Protein AF-B9ET75-F1 (afdb_monomer_lite)

Radius of gyration: 21.77 Å; chains: 1; bounding box: 50×39×90 Å

Sequence (202 aa):
MEQGQESNKDRLCIDILDREMIRKPMAVEDSVTSPLLADDLHMKLLYLENRVAFARLFFPAEAKVAMQIAQADTTPEFGIVPAASTSGKLKEVDLNETPVTQNKRLRSRVDALMKTVELGRRYFPNCSQVLDKFLEDDLPDSPDALDLQNGTSDEQNVKRMRFCELKEDVRKAFSKDRADNSMFSILSSSSSSSPPPKVAKK

Foldseek 3Di:
DPPDDCDPVNVVVLVVLLVVCVVCPPPPPVPDPPPVQVPDLVSLLVLLLVLLVVCCVQPVPLSVSLLVSLVLVVDPDPDDDDDDDDDDDDDPPPPPQDPVNVVVSSVSNSSSSVSSLSSCCVQQVLLSVLSSCCSVPPDPPDPCSQPLPDDDPVSNVVSVVVVVVSSVSNVVSRVVSVVVVVVVVVVVVPPDDDDDDDDDDD

Secondary structure (DSSP, 8-state):
-------HHHHHHHHHHHHHHHHSPPP----SS-GGGSS-HHHHHHHHHHHHHHHHHH-HHHHHHHHHHTT-TTS--S----S-----------TT--HHHHHHHHHHHHHHHHHHHHHHHHH-HHHHHHHHHHHHHS--SSGGGG-TTSS-HHHHHHHHHHHHHHHHHHHHHHHHHHHHHHHHHHHHTS----PPP-----

Organism: Oryza sativa subsp. japonica (NCBI:txid39947)

InterPro domains:
  IPR021094 NPR1/NIM1-like, C-terminal [PF12313] (1-193)
  IPR044292 Regulatory protein NPR [PTHR46475] (1-195)

pLDDT: mean 71.01, std 18.76, range [31.02, 93.81]

Structure (mmCIF, N/CA/C/O backbone):
data_AF-B9ET75-F1
#
_entry.id   AF-B9ET75-F1
#
loop_
_atom_site.group_PDB
_atom_site.id
_atom_site.type_symbol
_atom_site.label_atom_id
_atom_site.label_alt_id
_atom_site.label_comp_id
_atom_site.label_asym_id
_atom_site.label_entity_id
_atom_site.label_seq_id
_atom_site.pdbx_PDB_ins_code
_atom_site.Cartn_x
_atom_site.Cartn_y
_atom_site.Cartn_z
_atom_site.occupancy
_atom_site.B_iso_or_equiv
_atom_site.auth_seq_id
_atom_site.auth_comp_id
_atom_site.auth_asym_id
_atom_site.auth_atom_id
_atom_site.pdbx_PDB_model_num
ATOM 1 N N . MET A 1 1 ? -8.470 -23.810 10.583 1.00 33.66 1 MET A N 1
ATOM 2 C CA . MET A 1 1 ? -8.347 -22.738 9.577 1.00 33.66 1 MET A CA 1
ATOM 3 C C . MET A 1 1 ? -7.894 -23.408 8.298 1.00 33.66 1 MET A C 1
ATOM 5 O O . MET A 1 1 ? -6.805 -23.965 8.286 1.00 33.66 1 MET A O 1
ATOM 9 N N . GLU A 1 2 ? -8.766 -23.488 7.297 1.00 40.84 2 GLU A N 1
ATOM 10 C CA . GLU A 1 2 ? -8.423 -24.074 5.999 1.00 40.84 2 GLU A CA 1
ATOM 11 C C . GLU A 1 2 ? -7.479 -23.110 5.280 1.00 40.84 2 GLU A C 1
ATOM 13 O O . GLU A 1 2 ? -7.843 -21.978 4.962 1.00 40.84 2 GLU A O 1
ATOM 18 N N . GLN A 1 3 ? -6.228 -23.527 5.106 1.00 45.34 3 GLN A N 1
ATOM 19 C CA . GLN A 1 3 ? -5.233 -22.778 4.357 1.00 45.34 3 GLN A CA 1
ATOM 20 C C . GLN A 1 3 ? -5.594 -22.942 2.877 1.00 45.34 3 GLN A C 1
ATOM 22 O O . GLN A 1 3 ? -5.256 -23.946 2.256 1.00 45.34 3 GLN A O 1
ATOM 27 N N . GLY A 1 4 ? -6.386 -21.999 2.358 1.00 50.59 4 GLY A N 1
ATOM 28 C CA . GLY A 1 4 ? -6.852 -22.001 0.975 1.00 50.59 4 GLY A CA 1
ATOM 29 C C . GLY A 1 4 ? -5.669 -22.117 0.019 1.00 50.59 4 GLY A C 1
ATOM 30 O O . GLY A 1 4 ? -4.800 -21.247 -0.017 1.00 50.59 4 GLY A O 1
ATOM 31 N N . GLN A 1 5 ? -5.620 -23.229 -0.705 1.00 54.28 5 GLN A N 1
ATOM 32 C CA . GLN A 1 5 ? -4.626 -23.500 -1.730 1.00 54.28 5 GLN A CA 1
ATOM 33 C C . GLN A 1 5 ? -4.741 -22.415 -2.808 1.00 54.28 5 GLN A C 1
ATOM 35 O O . GLN A 1 5 ? -5.806 -22.276 -3.406 1.00 54.28 5 GLN A O 1
ATOM 40 N N . GLU A 1 6 ? -3.674 -21.639 -3.038 1.00 57.69 6 GLU A N 1
ATOM 41 C CA . GLU A 1 6 ? -3.627 -20.668 -4.139 1.00 57.69 6 GLU A CA 1
ATOM 42 C C . GLU A 1 6 ? -3.990 -21.385 -5.438 1.00 57.69 6 GLU A C 1
ATOM 44 O O . GLU A 1 6 ? -3.295 -22.307 -5.882 1.00 57.69 6 GLU A O 1
ATOM 49 N N . SER A 1 7 ? -5.115 -20.996 -6.029 1.00 66.81 7 SER A N 1
ATOM 50 C CA . SER A 1 7 ? -5.582 -21.598 -7.264 1.00 66.81 7 SER A CA 1
ATOM 51 C C . SER A 1 7 ? -4.617 -21.226 -8.386 1.00 66.81 7 SER A C 1
ATOM 53 O O . SER A 1 7 ? -4.048 -20.134 -8.403 1.00 66.81 7 SER A O 1
ATOM 55 N N . ASN A 1 8 ? -4.462 -22.092 -9.392 1.00 75.75 8 ASN A N 1
ATOM 56 C CA . ASN A 1 8 ? -3.713 -21.758 -10.611 1.00 75.75 8 ASN A CA 1
ATOM 57 C C . ASN A 1 8 ? -4.208 -20.435 -11.245 1.00 75.75 8 ASN A C 1
ATOM 59 O O . ASN A 1 8 ? -3.427 -19.698 -11.841 1.00 75.75 8 ASN A O 1
ATOM 63 N N . LYS A 1 9 ? -5.490 -20.103 -11.031 1.00 80.94 9 LYS A N 1
ATOM 64 C CA . LYS A 1 9 ? -6.110 -18.838 -11.441 1.00 80.94 9 LYS A CA 1
ATOM 65 C C . LYS A 1 9 ? -5.558 -17.624 -10.689 1.00 80.94 9 LYS A C 1
ATOM 67 O O . LYS A 1 9 ? -5.338 -16.598 -11.318 1.00 80.94 9 LYS A O 1
ATOM 72 N N . ASP A 1 10 ? -5.303 -17.742 -9.388 1.00 81.19 10 ASP A N 1
ATOM 73 C CA . ASP A 1 10 ? -4.823 -16.627 -8.561 1.00 81.19 10 ASP A CA 1
ATOM 74 C C . ASP A 1 10 ? -3.401 -16.236 -8.972 1.00 81.19 10 ASP A C 1
ATOM 76 O O . ASP A 1 10 ? -3.106 -15.058 -9.162 1.00 81.19 10 ASP A O 1
ATOM 80 N N . ARG A 1 11 ? -2.552 -17.240 -9.229 1.00 83.50 11 ARG A N 1
ATOM 81 C CA . ARG A 1 11 ? -1.195 -17.036 -9.759 1.00 83.50 11 ARG A CA 1
ATOM 82 C C . ARG A 1 11 ? -1.206 -16.353 -11.121 1.00 83.50 11 ARG A C 1
ATOM 84 O O . ARG A 1 11 ? -0.466 -15.400 -11.329 1.00 83.50 11 ARG A O 1
ATOM 91 N N . LEU A 1 12 ? -2.094 -16.784 -12.018 1.00 86.06 12 LEU A N 1
ATOM 92 C CA . LEU A 1 12 ? -2.245 -16.146 -13.323 1.00 86.06 12 LEU A CA 1
ATOM 93 C C . LEU A 1 12 ? -2.691 -14.679 -13.195 1.00 86.06 12 LEU A C 1
ATOM 95 O O . LEU A 1 12 ? -2.183 -13.825 -13.916 1.00 86.06 12 LEU A O 1
ATOM 99 N N . CYS A 1 13 ? -3.612 -14.370 -12.278 1.00 84.69 13 CYS A N 1
ATOM 100 C CA . CYS A 1 13 ? -4.038 -12.993 -12.016 1.00 84.69 13 CYS A CA 1
ATOM 101 C C . CYS A 1 13 ? -2.880 -12.124 -11.506 1.00 84.69 13 CYS A C 1
ATOM 103 O O . CYS A 1 13 ? -2.681 -11.024 -12.015 1.00 84.69 13 CYS A O 1
ATOM 105 N N . ILE A 1 14 ? -2.097 -12.627 -10.549 1.00 85.81 14 ILE A N 1
ATOM 106 C CA . ILE A 1 14 ? -0.894 -11.963 -10.023 1.00 85.81 14 ILE A CA 1
ATOM 107 C C . ILE A 1 14 ? 0.100 -11.670 -11.157 1.00 85.81 14 ILE A C 1
ATOM 109 O O . ILE A 1 14 ? 0.529 -10.527 -11.307 1.00 85.81 14 ILE A O 1
ATOM 113 N N . ASP A 1 15 ? 0.390 -12.657 -12.010 1.00 86.19 15 ASP A N 1
ATOM 114 C CA . ASP A 1 15 ? 1.310 -12.505 -13.147 1.00 86.19 15 ASP A CA 1
ATOM 115 C C . ASP A 1 15 ? 0.824 -11.458 -14.164 1.00 86.19 15 ASP A C 1
ATOM 117 O O . ASP A 1 15 ? 1.623 -10.721 -14.751 1.00 86.19 15 ASP A O 1
ATOM 121 N N . ILE A 1 16 ? -0.490 -11.381 -14.399 1.00 86.94 16 ILE A N 1
ATOM 122 C CA . ILE A 1 16 ? -1.087 -10.367 -15.277 1.00 86.94 16 ILE A CA 1
ATOM 123 C C . ILE A 1 16 ? -0.916 -8.974 -14.667 1.00 86.94 16 ILE A C 1
ATOM 125 O O . ILE A 1 16 ? -0.476 -8.062 -15.369 1.00 86.94 16 ILE A O 1
ATOM 129 N N . LEU A 1 17 ? -1.224 -8.807 -13.376 1.00 86.38 17 LEU A N 1
ATOM 130 C CA . LEU A 1 17 ? -1.088 -7.522 -12.685 1.00 86.38 17 LEU A CA 1
ATOM 131 C C . LEU A 1 17 ? 0.371 -7.042 -12.667 1.00 86.38 17 LEU A C 1
ATOM 133 O O . LEU A 1 17 ? 0.615 -5.859 -12.911 1.00 86.38 17 LEU A O 1
ATOM 137 N N . ASP A 1 18 ? 1.330 -7.948 -12.456 1.00 86.38 18 ASP A N 1
ATOM 138 C CA . ASP A 1 18 ? 2.765 -7.639 -12.509 1.00 86.38 18 ASP A CA 1
ATOM 139 C C . ASP A 1 18 ? 3.198 -7.192 -13.915 1.00 86.38 18 ASP A C 1
ATOM 141 O O . ASP A 1 18 ? 3.859 -6.167 -14.100 1.00 86.38 18 ASP A O 1
ATOM 145 N N . ARG A 1 19 ? 2.749 -7.906 -14.954 1.00 86.19 19 ARG A N 1
ATOM 146 C CA . ARG A 1 19 ? 3.034 -7.530 -16.348 1.00 86.19 19 ARG A CA 1
ATOM 147 C C . ARG A 1 19 ? 2.447 -6.176 -16.728 1.00 86.19 19 ARG A C 1
ATOM 149 O O . ARG A 1 19 ? 3.082 -5.446 -17.489 1.00 86.19 19 ARG A O 1
ATOM 156 N N . GLU A 1 20 ? 1.259 -5.831 -16.236 1.00 83.88 20 GLU A N 1
ATOM 157 C CA . GLU A 1 20 ? 0.664 -4.512 -16.482 1.00 83.88 20 GLU A CA 1
ATOM 158 C C . GLU A 1 20 ? 1.459 -3.384 -15.814 1.00 83.88 20 GLU A C 1
ATOM 160 O O . GLU A 1 20 ? 1.569 -2.300 -16.398 1.00 83.88 20 GLU A O 1
ATOM 165 N N . MET A 1 21 ? 2.063 -3.630 -14.645 1.00 79.00 21 MET A N 1
ATOM 166 C CA . MET A 1 21 ? 2.987 -2.667 -14.037 1.00 79.00 21 MET A CA 1
ATOM 167 C C . MET A 1 21 ? 4.207 -2.425 -14.918 1.00 79.00 21 MET A C 1
ATOM 169 O O . MET A 1 21 ? 4.546 -1.278 -15.188 1.00 79.00 21 MET A O 1
ATOM 173 N N . ILE A 1 22 ? 4.835 -3.499 -15.403 1.00 80.38 22 ILE A N 1
ATOM 174 C CA . ILE A 1 22 ? 6.042 -3.402 -16.233 1.00 80.38 22 ILE A CA 1
ATOM 175 C C . ILE A 1 22 ? 5.729 -2.719 -17.571 1.00 80.38 22 ILE A C 1
ATOM 177 O O . ILE A 1 22 ? 6.505 -1.895 -18.050 1.00 80.38 22 ILE A O 1
ATOM 181 N N . ARG A 1 23 ? 4.590 -3.052 -18.195 1.00 81.25 23 ARG A N 1
ATOM 182 C CA . ARG A 1 23 ? 4.218 -2.527 -19.520 1.00 81.25 23 ARG A CA 1
ATOM 183 C C . ARG A 1 23 ? 3.879 -1.041 -19.488 1.00 81.25 23 ARG A C 1
ATOM 185 O O . ARG A 1 23 ? 4.147 -0.328 -20.452 1.00 81.25 23 ARG A O 1
ATOM 192 N N . LYS A 1 24 ? 3.238 -0.592 -18.416 1.00 76.75 24 LYS A N 1
ATOM 193 C CA . LYS A 1 24 ? 2.902 0.811 -18.198 1.00 76.75 24 LYS A CA 1
ATOM 194 C C . LYS A 1 24 ? 3.464 1.192 -16.842 1.00 76.75 24 LYS A C 1
ATOM 196 O O . LYS A 1 24 ? 2.686 1.160 -15.889 1.00 76.75 24 LYS A O 1
ATOM 201 N N . PRO A 1 25 ? 4.760 1.524 -16.732 1.00 65.88 25 PRO A N 1
ATOM 202 C CA . PRO A 1 25 ? 5.270 2.115 -15.506 1.00 65.88 25 PRO A CA 1
ATOM 203 C C . PRO A 1 25 ? 4.379 3.318 -15.206 1.00 65.88 25 PRO A C 1
ATOM 205 O O . PRO A 1 25 ? 4.096 4.100 -16.123 1.00 65.88 25 PRO A O 1
ATOM 208 N N . MET A 1 26 ? 3.857 3.439 -13.980 1.00 60.22 26 MET A N 1
ATOM 209 C CA . MET A 1 26 ? 3.310 4.741 -13.611 1.00 60.22 26 MET A CA 1
ATOM 210 C C . MET A 1 26 ? 4.470 5.713 -13.799 1.00 60.22 26 MET A C 1
ATOM 212 O O . MET A 1 26 ? 5.599 5.392 -13.417 1.00 60.22 26 MET A O 1
ATOM 216 N N . ALA A 1 27 ? 4.228 6.837 -14.484 1.00 51.75 27 ALA A N 1
ATOM 217 C CA . ALA A 1 27 ? 5.208 7.907 -14.467 1.00 51.75 27 ALA A CA 1
ATOM 218 C C . ALA A 1 27 ? 5.583 8.072 -12.999 1.00 51.75 27 ALA A C 1
ATOM 220 O O . ALA A 1 27 ? 4.685 8.128 -12.150 1.00 51.75 27 ALA A O 1
ATOM 221 N N . VAL A 1 28 ? 6.883 8.025 -12.711 1.00 48.16 28 VAL A N 1
ATOM 222 C CA . VAL A 1 28 ? 7.417 8.438 -11.420 1.00 48.16 28 VAL A CA 1
ATOM 223 C C . VAL A 1 28 ? 7.132 9.932 -11.361 1.00 48.16 28 VAL A C 1
ATOM 225 O O . VAL A 1 28 ? 7.998 10.763 -11.577 1.00 48.16 28 VAL A O 1
ATOM 228 N N . GLU A 1 29 ? 5.861 10.289 -11.216 1.00 41.91 29 GLU A N 1
ATOM 229 C CA . GLU A 1 29 ? 5.501 11.537 -10.615 1.00 41.91 29 GLU A CA 1
ATOM 230 C C . GLU A 1 29 ? 6.177 11.434 -9.261 1.00 41.91 29 GLU A C 1
ATOM 232 O O . GLU A 1 29 ? 5.885 10.518 -8.483 1.00 41.91 29 GLU A O 1
ATOM 237 N N . ASP A 1 30 ? 7.084 12.368 -9.004 1.00 42.59 30 ASP A N 1
ATOM 238 C CA . ASP A 1 30 ? 7.718 12.673 -7.720 1.00 42.59 30 ASP A CA 1
ATOM 239 C C . ASP A 1 30 ? 6.682 13.024 -6.624 1.00 42.59 30 ASP A C 1
ATOM 241 O O . ASP A 1 30 ? 6.940 13.748 -5.664 1.00 42.59 30 ASP A O 1
ATOM 245 N N . SER A 1 31 ? 5.459 12.528 -6.777 1.00 42.72 31 SER A N 1
ATOM 246 C CA . SER A 1 31 ? 4.341 12.627 -5.881 1.00 42.72 31 SER A CA 1
ATOM 247 C C . SER A 1 31 ? 4.596 11.731 -4.679 1.00 42.72 31 SER A C 1
ATOM 249 O O . SER A 1 31 ? 4.186 10.572 -4.592 1.00 42.72 31 SER A O 1
ATOM 251 N N . VAL A 1 32 ? 5.198 12.404 -3.704 1.00 46.69 32 VAL A N 1
ATOM 252 C CA . VAL A 1 32 ? 5.012 12.183 -2.274 1.00 46.69 32 VAL A CA 1
ATOM 253 C C . VAL A 1 32 ? 5.852 11.043 -1.691 1.00 46.69 32 VAL A C 1
ATOM 255 O O . VAL A 1 32 ? 5.393 10.204 -0.921 1.00 46.69 32 VAL A O 1
ATOM 258 N N . THR A 1 33 ? 7.139 11.037 -2.023 1.00 44.41 33 THR A N 1
ATOM 259 C CA . THR A 1 33 ? 8.143 10.851 -0.967 1.00 44.41 33 THR A CA 1
ATOM 260 C C . THR A 1 33 ? 8.750 12.224 -0.745 1.00 44.41 33 THR A C 1
ATOM 262 O O . THR A 1 33 ? 9.408 12.739 -1.645 1.00 44.41 33 THR A O 1
ATOM 265 N N . SER A 1 34 ? 8.469 12.850 0.403 1.00 47.84 34 SER A N 1
ATOM 266 C CA . SER A 1 34 ? 9.071 14.137 0.769 1.00 47.84 34 SER A CA 1
ATOM 267 C C . SER A 1 34 ? 10.589 14.101 0.511 1.00 47.84 34 SER A C 1
ATOM 269 O O . SER A 1 34 ? 11.218 13.092 0.853 1.00 47.84 34 SER A O 1
ATOM 271 N N . PRO A 1 35 ? 11.204 15.165 -0.045 1.00 48.28 35 PRO A N 1
ATOM 272 C CA . PRO A 1 35 ? 12.656 15.254 -0.243 1.00 48.28 35 PRO A CA 1
ATOM 273 C C . PRO A 1 35 ? 13.480 14.949 1.019 1.00 48.28 35 PRO A C 1
ATOM 275 O O . PRO A 1 35 ? 14.650 14.600 0.918 1.00 48.28 35 PRO A O 1
ATOM 278 N N . LEU A 1 36 ? 12.863 15.024 2.205 1.00 45.88 36 LEU A N 1
ATOM 279 C CA . LEU A 1 36 ? 13.461 14.671 3.494 1.00 45.88 36 LEU A CA 1
ATOM 280 C C . LEU A 1 36 ? 13.810 13.175 3.642 1.00 45.88 36 LEU A C 1
ATOM 282 O O . LEU A 1 36 ? 14.689 12.840 4.427 1.00 45.88 36 LEU A O 1
ATOM 286 N N . LEU A 1 37 ? 13.159 12.276 2.892 1.00 51.41 37 LEU A N 1
ATOM 287 C CA . LEU A 1 37 ? 13.383 10.820 2.947 1.00 51.41 37 LEU A CA 1
ATOM 288 C C . LEU A 1 37 ? 14.327 10.300 1.847 1.00 51.41 37 LEU A C 1
ATOM 290 O O . LEU A 1 37 ? 14.551 9.091 1.752 1.00 51.41 37 LEU A O 1
ATOM 294 N N . ALA A 1 38 ? 14.847 11.180 0.987 1.00 51.62 38 ALA A N 1
ATOM 295 C CA . ALA A 1 38 ? 15.624 10.782 -0.186 1.00 51.62 38 ALA A CA 1
ATOM 296 C C . ALA A 1 38 ? 17.023 10.229 0.160 1.00 51.62 38 ALA A C 1
ATOM 298 O O . ALA A 1 38 ? 17.528 9.388 -0.584 1.00 51.62 38 ALA A O 1
ATOM 299 N N . ASP A 1 39 ? 17.604 10.629 1.300 1.00 58.41 39 ASP A N 1
ATOM 300 C CA . ASP A 1 39 ? 19.025 10.389 1.598 1.00 58.41 39 ASP A CA 1
ATOM 301 C C . ASP A 1 39 ? 19.310 9.308 2.662 1.00 58.41 39 ASP A C 1
ATOM 303 O O . ASP A 1 39 ? 20.418 8.765 2.680 1.00 58.41 39 ASP A O 1
ATOM 307 N N . ASP A 1 40 ? 18.339 8.915 3.503 1.00 77.69 40 ASP A N 1
ATOM 308 C CA . ASP A 1 40 ? 18.515 7.809 4.464 1.00 77.69 40 ASP A CA 1
ATOM 309 C C . ASP A 1 40 ? 17.646 6.593 4.118 1.00 77.69 40 ASP A C 1
ATOM 311 O O . ASP A 1 40 ? 16.429 6.554 4.326 1.00 77.69 40 ASP A O 1
ATOM 315 N N . LEU A 1 41 ? 18.314 5.548 3.625 1.00 80.75 41 LEU A N 1
ATOM 316 C CA . LEU A 1 41 ? 17.704 4.269 3.276 1.00 80.75 41 LEU A CA 1
ATOM 317 C C . LEU A 1 41 ? 16.981 3.614 4.469 1.00 80.75 41 LEU A C 1
ATOM 319 O O . LEU A 1 41 ? 16.019 2.879 4.253 1.00 80.75 41 LEU A O 1
ATOM 323 N N . HIS A 1 42 ? 17.406 3.888 5.707 1.00 80.94 42 HIS A N 1
ATOM 324 C CA . HIS A 1 42 ? 16.759 3.365 6.912 1.00 80.94 42 HIS A CA 1
ATOM 325 C C . HIS A 1 42 ? 15.449 4.087 7.215 1.00 80.94 42 HIS A C 1
ATOM 327 O O . HIS A 1 42 ? 14.447 3.424 7.476 1.00 80.94 42 HIS A O 1
ATOM 333 N N . MET A 1 43 ? 15.417 5.417 7.109 1.00 80.38 43 MET A N 1
ATOM 334 C CA . MET A 1 43 ? 14.177 6.188 7.274 1.00 80.38 43 MET A CA 1
ATOM 335 C C . MET A 1 43 ? 13.160 5.830 6.192 1.00 80.38 43 MET A C 1
ATOM 337 O O . MET A 1 43 ? 11.980 5.623 6.476 1.00 80.38 43 MET A O 1
ATOM 341 N N . LYS A 1 44 ? 13.631 5.655 4.952 1.00 84.00 44 LYS A N 1
ATOM 342 C CA . LYS A 1 44 ? 12.792 5.177 3.852 1.00 84.00 44 LYS A CA 1
ATOM 343 C C . LYS A 1 44 ? 12.248 3.773 4.113 1.00 84.00 44 LYS A C 1
ATOM 345 O O . LYS A 1 44 ? 11.069 3.531 3.863 1.00 84.00 44 LYS A O 1
ATOM 350 N N . LEU A 1 45 ? 13.077 2.858 4.625 1.00 84.38 45 LEU A N 1
ATOM 351 C CA . LEU A 1 45 ? 12.619 1.526 5.019 1.00 84.38 45 LEU A CA 1
ATOM 352 C C . LEU A 1 45 ? 11.522 1.622 6.087 1.00 84.38 45 LEU A C 1
ATOM 354 O O . LEU A 1 45 ? 10.463 1.035 5.894 1.00 84.38 45 LEU A O 1
ATOM 358 N N . LEU A 1 46 ? 11.752 2.384 7.159 1.00 82.88 46 LEU A N 1
ATOM 359 C CA . LEU A 1 46 ? 10.813 2.528 8.274 1.00 82.88 46 LEU A CA 1
ATOM 360 C C . LEU A 1 46 ? 9.454 3.069 7.812 1.00 82.88 46 LEU A C 1
ATOM 362 O O . LEU A 1 46 ? 8.413 2.500 8.139 1.00 82.88 46 LEU A O 1
ATOM 366 N N . TYR A 1 47 ? 9.458 4.127 6.999 1.00 84.75 47 TYR A N 1
ATOM 367 C CA . TYR A 1 47 ? 8.237 4.685 6.419 1.00 84.75 47 TYR A CA 1
ATOM 368 C C . TYR A 1 47 ? 7.467 3.637 5.604 1.00 84.75 47 TYR A C 1
ATOM 370 O O . TYR A 1 47 ? 6.261 3.446 5.785 1.00 84.75 47 TYR A O 1
ATOM 378 N N . LEU A 1 48 ? 8.167 2.927 4.714 1.00 88.06 48 LEU A N 1
ATOM 379 C CA . LEU A 1 48 ? 7.557 1.918 3.855 1.00 88.06 48 LEU A CA 1
ATOM 380 C C . LEU A 1 48 ? 7.016 0.728 4.660 1.00 88.06 48 LEU A C 1
ATOM 382 O O . LEU A 1 48 ? 5.935 0.229 4.350 1.00 88.06 48 LEU A O 1
ATOM 386 N N . GLU A 1 49 ? 7.729 0.284 5.696 1.00 86.81 49 GLU A N 1
ATOM 387 C CA . GLU A 1 49 ? 7.279 -0.790 6.584 1.00 86.81 49 GLU A CA 1
ATOM 388 C C . GLU A 1 49 ? 6.023 -0.390 7.358 1.00 86.81 49 GLU A C 1
ATOM 390 O O . GLU A 1 49 ? 5.043 -1.136 7.332 1.00 86.81 49 GLU A O 1
ATOM 395 N N . ASN A 1 50 ? 5.998 0.805 7.956 1.00 85.81 50 ASN A N 1
ATOM 396 C CA . ASN A 1 50 ? 4.821 1.320 8.657 1.00 85.81 50 ASN A CA 1
ATOM 397 C C . ASN A 1 50 ? 3.619 1.426 7.718 1.00 85.81 50 ASN A C 1
ATOM 399 O O . ASN A 1 50 ? 2.515 0.982 8.040 1.00 85.81 50 ASN A O 1
ATOM 403 N N . ARG A 1 51 ? 3.834 1.945 6.509 1.00 89.81 51 ARG A N 1
ATOM 404 C CA . ARG A 1 51 ? 2.774 2.060 5.512 1.00 89.81 51 ARG A CA 1
ATOM 405 C C . ARG A 1 51 ? 2.206 0.711 5.094 1.00 89.81 51 ARG A C 1
ATOM 407 O O . ARG A 1 51 ? 0.986 0.550 5.035 1.00 89.81 51 ARG A O 1
ATOM 414 N N . VAL A 1 52 ? 3.069 -0.257 4.789 1.00 89.06 52 VAL A N 1
ATOM 415 C CA . VAL A 1 52 ? 2.635 -1.609 4.414 1.00 89.06 52 VAL A CA 1
ATOM 416 C C . VAL A 1 52 ? 1.966 -2.307 5.601 1.00 89.06 52 VAL A C 1
ATOM 418 O O . VAL A 1 52 ? 0.991 -3.030 5.401 1.00 89.06 52 VAL A O 1
ATOM 421 N N . ALA A 1 53 ? 2.396 -2.048 6.839 1.00 87.12 53 ALA A N 1
ATOM 422 C CA . ALA A 1 53 ? 1.726 -2.545 8.038 1.00 87.12 53 ALA A CA 1
ATOM 423 C C . ALA A 1 53 ? 0.292 -2.002 8.167 1.00 87.12 53 ALA A C 1
ATOM 425 O O . ALA A 1 53 ? -0.639 -2.787 8.358 1.00 87.12 53 ALA A O 1
ATOM 426 N N . PHE A 1 54 ? 0.075 -0.697 7.965 1.00 85.81 54 PHE A N 1
ATOM 427 C CA . PHE A 1 54 ? -1.278 -0.127 7.927 1.00 85.81 54 PHE A CA 1
ATOM 428 C C . PHE A 1 54 ? -2.116 -0.685 6.777 1.00 85.81 54 PHE A C 1
ATOM 430 O O . PHE A 1 54 ? -3.288 -1.007 6.972 1.00 85.81 54 PHE A O 1
ATOM 437 N N . ALA A 1 55 ? -1.522 -0.871 5.596 1.00 89.44 55 ALA A N 1
ATOM 438 C CA . ALA A 1 55 ? -2.211 -1.505 4.477 1.00 89.44 55 ALA A CA 1
ATOM 439 C C . ALA A 1 55 ? -2.648 -2.937 4.826 1.00 89.44 55 ALA A C 1
ATOM 441 O O . ALA A 1 55 ? -3.780 -3.307 4.538 1.00 89.44 55 ALA A O 1
ATOM 442 N N . ARG A 1 56 ? -1.812 -3.727 5.513 1.00 89.50 56 ARG A N 1
ATOM 443 C CA . ARG A 1 56 ? -2.180 -5.071 5.996 1.00 89.50 56 ARG A CA 1
ATOM 444 C C . ARG A 1 56 ? -3.277 -5.041 7.058 1.00 89.50 56 ARG A C 1
ATOM 446 O O . ARG A 1 56 ? -4.069 -5.976 7.119 1.00 89.50 56 ARG A O 1
ATOM 453 N N . LEU A 1 57 ? -3.316 -4.001 7.888 1.00 86.19 57 LEU A N 1
ATOM 454 C CA . LEU A 1 57 ? -4.321 -3.842 8.937 1.00 86.19 57 LEU A CA 1
ATOM 455 C C . LEU A 1 57 ? -5.698 -3.484 8.363 1.00 86.19 57 LEU A C 1
ATOM 457 O O . LEU A 1 57 ? -6.703 -4.057 8.781 1.00 86.19 57 LEU A O 1
ATOM 461 N N . PHE A 1 58 ? -5.747 -2.553 7.408 1.00 86.69 58 PHE A N 1
ATOM 462 C CA . PHE A 1 58 ? -7.002 -2.079 6.821 1.00 86.69 58 PHE A CA 1
ATOM 463 C C . PHE A 1 58 ? -7.465 -2.897 5.610 1.00 86.69 58 PHE A C 1
ATOM 465 O O . PHE A 1 58 ? -8.668 -3.065 5.418 1.00 86.69 58 PHE A O 1
ATOM 472 N N . PHE A 1 59 ? -6.528 -3.441 4.829 1.00 88.38 59 PHE A N 1
ATOM 473 C CA . PHE A 1 59 ? -6.768 -4.168 3.577 1.00 88.38 59 PHE A CA 1
ATOM 474 C C . PHE A 1 59 ? -5.957 -5.474 3.509 1.00 88.38 59 PHE A C 1
ATOM 476 O O . PHE A 1 59 ? -5.034 -5.603 2.698 1.00 88.38 59 PHE A O 1
ATOM 483 N N . PRO A 1 60 ? -6.255 -6.470 4.367 1.00 87.50 60 PRO A N 1
ATOM 484 C CA . PRO A 1 60 ? -5.413 -7.659 4.493 1.00 87.50 60 PRO A CA 1
ATOM 485 C C . PRO A 1 60 ? -5.256 -8.452 3.188 1.00 87.50 60 PRO A C 1
ATOM 487 O O . PRO A 1 60 ? -4.187 -9.002 2.927 1.00 87.50 60 PRO A O 1
ATOM 490 N N . ALA A 1 61 ? -6.312 -8.531 2.372 1.00 88.31 61 ALA A N 1
ATOM 491 C CA . ALA A 1 61 ? -6.301 -9.305 1.134 1.00 88.31 61 ALA A CA 1
ATOM 492 C C . ALA A 1 61 ? -5.539 -8.575 0.020 1.00 88.31 61 ALA A C 1
ATOM 494 O O . ALA A 1 61 ? -4.702 -9.167 -0.658 1.00 88.31 61 ALA A O 1
ATOM 495 N N . GLU A 1 62 ? -5.793 -7.281 -0.135 1.00 89.50 62 GLU A N 1
ATOM 496 C CA . GLU A 1 62 ? -5.188 -6.425 -1.148 1.00 89.50 62 GLU A CA 1
ATOM 497 C C . GLU A 1 62 ? -3.694 -6.233 -0.879 1.00 89.50 62 GLU A C 1
ATOM 499 O O . GLU A 1 62 ? -2.879 -6.387 -1.790 1.00 89.50 62 GLU A O 1
ATOM 504 N N . ALA A 1 63 ? -3.324 -5.976 0.380 1.00 89.69 63 ALA A N 1
ATOM 505 C CA . ALA A 1 63 ? -1.929 -5.869 0.788 1.00 89.69 63 ALA A CA 1
ATOM 506 C C . ALA A 1 63 ? -1.183 -7.182 0.539 1.00 89.69 63 ALA A C 1
ATOM 508 O O . ALA A 1 63 ? -0.077 -7.156 0.007 1.00 89.69 63 ALA A O 1
ATOM 509 N N . LYS A 1 64 ? -1.806 -8.331 0.835 1.00 89.19 64 LYS A N 1
ATOM 510 C CA . LYS A 1 64 ? -1.217 -9.641 0.544 1.00 89.19 64 LYS A CA 1
ATOM 511 C C . LYS A 1 64 ? -0.943 -9.816 -0.951 1.00 89.19 64 LYS A C 1
ATOM 513 O O . LYS A 1 64 ? 0.169 -10.168 -1.316 1.00 89.19 64 LYS A O 1
ATOM 518 N N . VAL A 1 65 ? -1.909 -9.525 -1.824 1.00 89.69 65 VAL A N 1
ATOM 519 C CA . VAL A 1 65 ? -1.700 -9.624 -3.282 1.00 89.69 65 VAL A CA 1
ATOM 520 C C . VAL A 1 65 ? -0.580 -8.688 -3.744 1.00 89.69 65 VAL A C 1
ATOM 522 O O . VAL A 1 65 ? 0.296 -9.104 -4.502 1.00 89.69 65 VAL A O 1
ATOM 525 N N . ALA A 1 66 ? -0.560 -7.444 -3.260 1.00 90.12 66 ALA A N 1
ATOM 526 C CA . ALA A 1 66 ? 0.482 -6.487 -3.615 1.00 90.12 66 ALA A CA 1
ATOM 527 C C . ALA A 1 66 ? 1.878 -6.954 -3.162 1.00 90.12 66 ALA A C 1
ATOM 529 O O . ALA A 1 66 ? 2.842 -6.874 -3.925 1.00 90.12 66 ALA A O 1
ATOM 530 N N . MET A 1 67 ? 1.980 -7.502 -1.950 1.00 90.19 67 MET A N 1
ATOM 531 C CA . MET A 1 67 ? 3.224 -8.045 -1.406 1.00 90.19 67 MET A CA 1
ATOM 532 C C . MET A 1 67 ? 3.686 -9.304 -2.149 1.00 90.19 67 MET A C 1
ATOM 534 O O . MET A 1 67 ? 4.890 -9.470 -2.349 1.00 90.19 67 MET A O 1
ATOM 538 N N . GLN A 1 68 ? 2.764 -10.152 -2.616 1.00 88.75 68 GLN A N 1
ATOM 539 C CA . GLN A 1 68 ? 3.079 -11.316 -3.451 1.00 88.75 68 GLN A CA 1
ATOM 540 C C . GLN A 1 68 ? 3.672 -10.898 -4.802 1.00 88.75 68 GLN A C 1
ATOM 542 O O . GLN A 1 68 ? 4.727 -11.402 -5.188 1.00 88.75 68 GLN A O 1
ATOM 547 N N . ILE A 1 69 ? 3.056 -9.926 -5.485 1.00 86.31 69 ILE A N 1
ATOM 548 C CA . ILE A 1 69 ? 3.569 -9.371 -6.753 1.00 86.31 69 ILE A CA 1
ATOM 549 C C . ILE A 1 69 ? 4.951 -8.725 -6.553 1.00 86.31 69 ILE A C 1
ATOM 551 O O . ILE A 1 69 ? 5.848 -8.827 -7.398 1.00 86.31 69 ILE A O 1
ATOM 555 N N . ALA A 1 70 ? 5.135 -8.038 -5.428 1.00 87.06 70 ALA A N 1
ATOM 556 C CA . ALA A 1 70 ? 6.378 -7.356 -5.108 1.00 87.06 70 ALA A CA 1
ATOM 557 C C . ALA A 1 70 ? 7.458 -8.262 -4.498 1.00 87.06 70 ALA A C 1
ATOM 559 O O . ALA A 1 70 ? 8.572 -7.801 -4.262 1.00 87.06 70 ALA A O 1
ATOM 560 N N . GLN A 1 71 ? 7.143 -9.536 -4.243 1.00 84.69 71 GLN A N 1
ATOM 561 C CA . GLN A 1 71 ? 8.004 -10.485 -3.530 1.00 84.69 71 GLN A CA 1
ATOM 562 C C . GLN A 1 71 ? 8.426 -9.990 -2.131 1.00 84.69 71 GLN A C 1
ATOM 564 O O . GLN A 1 71 ? 9.469 -10.379 -1.601 1.00 84.69 71 GLN A O 1
ATOM 569 N N . ALA A 1 72 ? 7.599 -9.146 -1.508 1.00 77.56 72 ALA A N 1
ATOM 570 C CA . ALA A 1 72 ? 7.840 -8.588 -0.181 1.00 77.56 72 ALA A CA 1
ATOM 571 C C . ALA A 1 72 ? 7.540 -9.598 0.947 1.00 77.56 72 ALA A C 1
ATOM 573 O O . ALA A 1 72 ? 8.176 -9.531 2.002 1.00 77.56 72 ALA A O 1
ATOM 574 N N . ASP A 1 73 ? 6.655 -10.577 0.706 1.00 64.38 73 ASP A N 1
ATOM 575 C CA . ASP A 1 73 ? 6.259 -11.634 1.662 1.00 64.38 73 ASP A CA 1
ATOM 576 C C . ASP A 1 73 ? 7.431 -12.510 2.140 1.00 64.38 73 ASP A C 1
ATOM 578 O O . ASP A 1 73 ? 7.435 -13.014 3.263 1.00 64.38 73 ASP A O 1
ATOM 582 N N . THR A 1 74 ? 8.452 -12.685 1.300 1.00 53.06 74 THR A N 1
ATOM 583 C CA . THR A 1 74 ? 9.591 -13.581 1.563 1.00 53.06 74 THR A CA 1
ATOM 584 C C . THR A 1 74 ? 10.643 -12.945 2.476 1.00 53.06 74 THR A C 1
ATOM 586 O O . THR A 1 74 ? 11.586 -13.609 2.910 1.00 53.06 74 THR A O 1
ATOM 589 N N . THR A 1 75 ? 10.513 -11.653 2.787 1.00 45.28 75 THR A N 1
ATOM 590 C CA . THR A 1 75 ? 11.502 -10.932 3.592 1.00 45.28 75 THR A CA 1
ATOM 591 C C . THR A 1 75 ? 10.976 -10.707 5.012 1.00 45.28 75 THR A C 1
ATOM 593 O O . THR A 1 75 ? 10.051 -9.920 5.204 1.00 45.28 75 THR A O 1
ATOM 596 N N . PRO A 1 76 ? 11.532 -11.393 6.032 1.00 47.34 76 PRO A N 1
ATOM 597 C CA . PRO A 1 76 ? 11.059 -11.247 7.402 1.00 47.34 76 PRO A CA 1
ATOM 598 C C . PRO A 1 76 ? 11.334 -9.825 7.894 1.00 47.34 76 PRO A C 1
ATOM 600 O O . PRO A 1 76 ? 12.491 -9.392 7.831 1.00 47.34 76 PRO A O 1
ATOM 603 N N . GLU A 1 77 ? 10.281 -9.167 8.396 1.00 47.03 77 GLU A N 1
ATOM 604 C CA . GLU A 1 77 ? 10.247 -7.817 8.984 1.00 47.03 77 GLU A CA 1
ATOM 605 C C . GLU A 1 77 ? 11.587 -7.434 9.620 1.00 47.03 77 GLU A C 1
ATOM 607 O O . GLU A 1 77 ? 12.157 -8.176 10.441 1.00 47.03 77 GLU A O 1
ATOM 612 N N . PHE A 1 78 ? 12.144 -6.308 9.177 1.00 42.28 78 PHE A N 1
ATOM 613 C CA . PHE A 1 78 ? 13.354 -5.762 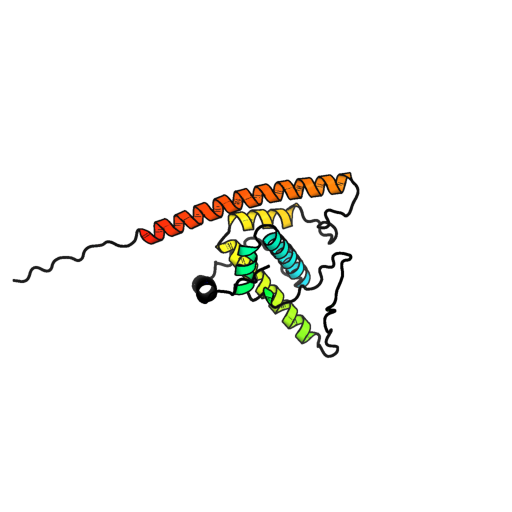9.763 1.00 42.28 78 PHE A CA 1
ATOM 614 C C . PHE A 1 78 ? 12.950 -5.023 11.041 1.00 42.28 78 PHE A C 1
ATOM 616 O O . PHE A 1 78 ? 12.856 -3.814 11.074 1.00 42.28 78 PHE A O 1
ATOM 623 N N . GLY A 1 79 ? 12.688 -5.793 12.100 1.00 46.81 79 GLY A N 1
ATOM 624 C CA . GLY A 1 79 ? 12.615 -5.284 13.467 1.00 46.81 79 GLY A CA 1
ATOM 625 C C . GLY A 1 79 ? 11.550 -4.216 13.704 1.00 46.81 79 GLY A C 1
ATOM 626 O O . GLY A 1 79 ? 11.886 -3.067 13.949 1.00 46.81 79 GLY A O 1
ATOM 627 N N . ILE A 1 80 ? 10.288 -4.630 13.785 1.00 37.81 80 ILE A N 1
ATOM 628 C CA . ILE A 1 80 ? 9.357 -3.974 14.704 1.00 37.81 80 ILE A CA 1
ATOM 629 C C . ILE A 1 80 ? 9.127 -4.979 15.823 1.00 37.81 80 ILE A C 1
ATOM 631 O O . ILE A 1 80 ? 8.634 -6.084 15.603 1.00 37.81 80 ILE A O 1
ATOM 635 N N . VAL A 1 81 ? 9.604 -4.632 17.010 1.00 37.16 81 VAL A N 1
ATOM 636 C CA . VAL A 1 81 ? 9.319 -5.344 18.252 1.00 37.16 81 VAL A CA 1
ATOM 637 C C . VAL A 1 81 ? 7.954 -4.854 18.729 1.00 37.16 81 VAL A C 1
ATOM 639 O O . VAL A 1 81 ? 7.822 -3.656 18.960 1.00 37.16 81 VAL A O 1
ATOM 642 N N . PRO A 1 82 ? 6.971 -5.734 18.967 1.00 35.19 82 PRO A N 1
ATOM 643 C CA . PRO A 1 82 ? 6.001 -5.508 20.019 1.00 35.19 82 PRO A CA 1
ATOM 644 C C . PRO A 1 82 ? 6.339 -6.428 21.189 1.00 35.19 82 PRO A C 1
ATOM 646 O O . PRO A 1 82 ? 6.690 -7.603 21.028 1.00 35.19 82 PRO A O 1
ATOM 649 N N . ALA A 1 83 ? 6.257 -5.868 22.389 1.00 37.81 83 ALA A N 1
ATOM 650 C CA . ALA A 1 83 ? 6.460 -6.583 23.630 1.00 37.81 83 ALA A CA 1
ATOM 651 C C . ALA A 1 83 ? 5.556 -7.830 23.720 1.00 37.81 83 ALA A C 1
ATOM 653 O O . ALA A 1 83 ? 4.344 -7.766 23.548 1.00 37.81 83 ALA A O 1
ATOM 654 N N . ALA A 1 84 ? 6.196 -8.956 24.040 1.00 39.94 84 ALA A N 1
ATOM 655 C CA . ALA A 1 84 ? 5.637 -10.157 24.657 1.00 39.94 84 ALA A CA 1
ATOM 656 C C . ALA A 1 84 ? 4.369 -10.784 24.033 1.00 39.94 84 ALA A C 1
ATOM 658 O O . ALA A 1 84 ? 3.248 -10.565 24.480 1.00 39.94 84 ALA A O 1
ATOM 659 N N . SER A 1 85 ? 4.567 -11.767 23.150 1.00 31.02 85 SER A N 1
ATOM 660 C CA . SER A 1 85 ? 3.946 -13.095 23.320 1.00 31.02 85 SER A CA 1
ATOM 661 C C . SER A 1 85 ? 4.592 -14.150 22.410 1.00 31.02 85 SER A C 1
ATOM 663 O O . SER A 1 85 ? 4.378 -14.214 21.210 1.00 31.02 85 SER A O 1
ATOM 665 N N . THR A 1 86 ? 5.405 -14.991 23.054 1.00 36.59 86 THR A N 1
ATOM 666 C CA . THR A 1 86 ? 5.598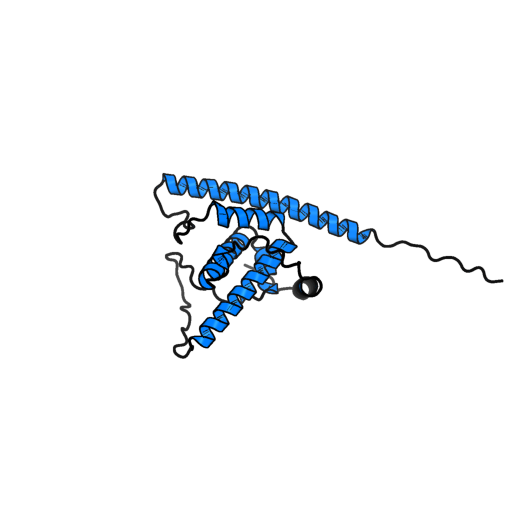 -16.432 22.809 1.00 36.59 86 THR A CA 1
ATOM 667 C C . THR A 1 86 ? 5.885 -16.965 21.394 1.00 36.59 86 THR A C 1
ATOM 669 O O . THR A 1 86 ? 5.004 -17.081 20.551 1.00 36.59 86 THR A O 1
ATOM 672 N N . SER A 1 87 ? 7.072 -17.583 21.307 1.00 32.84 87 SER A N 1
ATOM 673 C CA . SER A 1 87 ? 7.351 -18.861 20.629 1.00 32.84 87 SER A CA 1
ATOM 674 C C . SER A 1 87 ? 8.044 -18.803 19.261 1.00 32.84 87 SER A C 1
ATOM 676 O O . SER A 1 87 ? 7.440 -18.926 18.202 1.00 32.84 87 SER A O 1
ATOM 678 N N . GLY A 1 88 ? 9.379 -18.759 19.326 1.00 33.97 88 GLY A N 1
ATOM 679 C CA . GLY A 1 88 ? 10.166 -19.838 18.725 1.00 33.97 88 GLY A CA 1
ATOM 680 C C . GLY A 1 88 ? 10.514 -19.745 17.242 1.00 33.97 88 GLY A C 1
ATOM 681 O O . GLY A 1 88 ? 10.339 -20.729 16.535 1.00 33.97 88 GLY A O 1
ATOM 682 N N . LYS A 1 89 ? 11.103 -18.635 16.780 1.00 34.38 89 LYS A N 1
ATOM 683 C CA . LYS A 1 89 ? 12.119 -18.687 15.709 1.00 34.38 89 LYS A CA 1
ATOM 684 C C . LYS A 1 89 ? 13.000 -17.436 15.734 1.00 34.38 89 LYS A C 1
ATOM 686 O O . LYS A 1 89 ? 12.847 -16.531 14.919 1.00 34.38 89 LYS A O 1
ATOM 691 N N . LEU A 1 90 ? 13.902 -17.362 16.715 1.00 40.62 90 LEU A N 1
ATOM 692 C CA . LEU A 1 90 ? 14.976 -16.369 16.691 1.00 40.62 90 LEU A CA 1
ATOM 693 C C . LEU A 1 90 ? 15.763 -16.569 15.392 1.00 40.62 90 LEU A C 1
ATOM 695 O O . LEU A 1 90 ? 16.240 -17.669 15.117 1.00 40.62 90 LEU A O 1
ATOM 699 N N . LYS A 1 91 ? 15.790 -15.513 14.573 1.00 51.34 91 LYS A N 1
ATOM 700 C CA . LYS A 1 91 ? 16.535 -15.431 13.318 1.00 51.34 91 LYS A CA 1
ATOM 701 C C . LYS A 1 91 ? 17.957 -15.941 13.549 1.00 51.34 91 LYS A C 1
ATOM 703 O O . LYS A 1 91 ? 18.656 -15.463 14.437 1.00 51.34 91 LYS A O 1
ATOM 708 N N . GLU A 1 92 ? 18.355 -16.885 12.710 1.00 39.56 92 GLU A N 1
ATOM 709 C CA . GLU A 1 92 ? 19.745 -17.235 12.460 1.00 39.56 92 GLU A CA 1
ATOM 710 C C . GLU A 1 92 ? 20.436 -15.965 11.944 1.00 39.56 92 GLU A C 1
ATOM 712 O O . GLU A 1 92 ? 20.253 -15.551 10.800 1.00 39.56 92 GLU A O 1
ATOM 717 N N . VAL A 1 93 ? 21.107 -15.255 12.851 1.00 51.03 93 VAL A N 1
ATOM 718 C CA . VAL A 1 93 ? 22.043 -14.191 12.500 1.00 51.03 93 VAL A CA 1
ATOM 719 C C . VAL A 1 93 ? 23.265 -14.917 11.964 1.00 51.03 93 VAL A C 1
ATOM 721 O O . VAL A 1 93 ? 24.014 -15.513 12.736 1.00 51.03 93 VAL A O 1
ATOM 724 N N . ASP A 1 94 ? 23.410 -14.940 10.642 1.00 54.06 94 ASP A N 1
ATOM 725 C CA . ASP A 1 94 ? 24.608 -15.476 10.010 1.00 54.06 94 ASP A CA 1
ATOM 726 C C . ASP A 1 94 ? 25.790 -14.584 10.398 1.00 54.06 94 ASP A C 1
ATOM 728 O O . ASP A 1 94 ? 25.916 -13.442 9.956 1.00 54.06 94 ASP A O 1
ATOM 732 N N . LEU A 1 95 ? 26.650 -15.106 11.270 1.00 62.62 95 LEU A N 1
ATOM 733 C CA . LEU A 1 95 ? 27.832 -14.410 11.773 1.00 62.62 95 LEU A CA 1
ATOM 734 C C . LEU A 1 95 ? 28.892 -14.174 10.677 1.00 62.62 95 LEU A C 1
ATOM 736 O O . LEU A 1 95 ? 29.874 -13.483 10.936 1.00 62.62 95 LEU A O 1
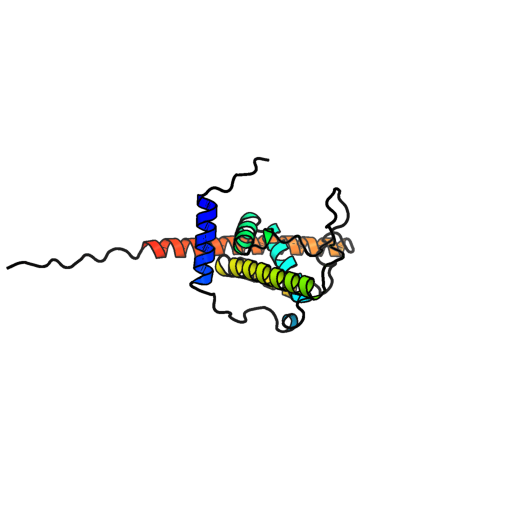ATOM 740 N N . ASN A 1 96 ? 28.693 -14.709 9.465 1.00 62.72 96 ASN A N 1
ATOM 741 C CA . ASN A 1 96 ? 29.534 -14.460 8.293 1.00 62.72 96 ASN A CA 1
ATOM 742 C C . ASN A 1 96 ? 28.959 -13.402 7.330 1.00 62.72 96 ASN A C 1
ATOM 744 O O . ASN A 1 96 ? 29.549 -13.158 6.272 1.00 62.72 96 ASN A O 1
ATOM 748 N N . GLU A 1 97 ? 27.825 -12.767 7.648 1.00 66.62 97 GLU A N 1
ATOM 749 C CA . GLU A 1 97 ? 27.214 -11.780 6.755 1.00 66.62 97 GLU A CA 1
ATOM 750 C C . GLU A 1 97 ? 28.064 -10.497 6.694 1.00 66.62 97 GLU A C 1
ATOM 752 O O . GLU A 1 97 ? 28.266 -9.782 7.674 1.00 66.62 97 GLU A O 1
ATOM 757 N N . THR A 1 98 ? 28.584 -10.186 5.507 1.00 75.12 98 THR A N 1
ATOM 758 C CA . THR A 1 98 ? 29.368 -8.965 5.284 1.00 75.12 98 THR A CA 1
ATOM 759 C C . THR A 1 98 ? 28.483 -7.707 5.277 1.00 75.12 98 THR A C 1
ATOM 761 O O . THR A 1 98 ? 27.322 -7.765 4.860 1.00 75.12 98 THR A O 1
ATOM 764 N N . PRO A 1 99 ? 29.024 -6.515 5.598 1.00 73.75 99 PRO A N 1
ATOM 765 C CA . PRO A 1 99 ? 28.281 -5.254 5.469 1.00 73.75 99 PRO A CA 1
ATOM 766 C C . PRO A 1 99 ? 27.709 -5.020 4.058 1.00 73.75 99 PRO A C 1
ATOM 768 O O . PRO A 1 99 ? 26.663 -4.396 3.885 1.00 73.75 99 PRO A O 1
ATOM 771 N N . VAL A 1 100 ? 28.371 -5.563 3.029 1.00 76.31 100 VAL A N 1
ATOM 772 C CA . VAL A 1 100 ? 27.944 -5.474 1.625 1.00 76.31 100 VAL A CA 1
ATOM 773 C C . VAL A 1 100 ? 26.678 -6.297 1.370 1.00 76.31 100 VAL A C 1
ATOM 775 O O . VAL A 1 100 ? 25.752 -5.817 0.713 1.00 76.31 100 VAL A O 1
ATOM 778 N N . THR A 1 101 ? 26.610 -7.522 1.897 1.00 76.50 101 THR A N 1
ATOM 779 C CA . THR A 1 101 ? 25.434 -8.396 1.765 1.00 76.50 101 THR A CA 1
ATOM 780 C C . THR A 1 101 ? 24.237 -7.848 2.536 1.00 76.50 101 THR A C 1
ATOM 782 O O . THR A 1 101 ? 23.137 -7.805 1.980 1.00 76.50 101 THR A O 1
ATOM 785 N N . GLN A 1 102 ? 24.463 -7.297 3.733 1.00 76.06 102 GLN A N 1
ATOM 786 C CA . GLN A 1 102 ? 23.424 -6.625 4.515 1.00 76.06 102 GLN A CA 1
ATOM 787 C C . GLN A 1 102 ? 22.846 -5.413 3.768 1.00 76.06 102 GLN A C 1
ATOM 789 O O . GLN A 1 102 ? 21.629 -5.259 3.664 1.00 76.06 102 GLN A O 1
ATOM 794 N N . ASN A 1 103 ? 23.704 -4.566 3.190 1.00 78.25 103 ASN A N 1
ATOM 795 C CA . ASN A 1 103 ? 23.256 -3.380 2.460 1.00 78.25 103 ASN A CA 1
ATOM 796 C C . ASN A 1 103 ? 22.514 -3.748 1.159 1.00 78.25 103 ASN A C 1
ATOM 798 O O . ASN A 1 103 ? 21.504 -3.133 0.816 1.00 78.25 103 ASN A O 1
ATOM 802 N N . LYS A 1 104 ? 22.955 -4.806 0.463 1.00 82.25 104 LYS A N 1
ATOM 803 C CA . LYS A 1 104 ? 22.238 -5.361 -0.695 1.00 82.25 104 LYS A CA 1
ATOM 804 C C . LYS A 1 104 ? 20.840 -5.847 -0.302 1.00 82.25 104 LYS A C 1
ATOM 806 O O . LYS A 1 104 ? 19.875 -5.509 -0.978 1.00 82.25 104 LYS A O 1
ATOM 811 N N . ARG A 1 105 ? 20.724 -6.585 0.806 1.00 82.62 105 ARG A N 1
ATOM 812 C CA . ARG A 1 105 ? 19.440 -7.051 1.346 1.00 82.62 105 ARG A CA 1
ATOM 813 C C . ARG A 1 105 ? 18.522 -5.889 1.728 1.00 82.62 105 ARG A C 1
ATOM 815 O O . ARG A 1 105 ? 17.335 -5.940 1.416 1.00 82.62 105 ARG A O 1
ATOM 822 N N . LEU A 1 106 ? 19.067 -4.855 2.370 1.00 83.00 106 LEU A N 1
ATOM 823 C CA . LEU A 1 106 ? 18.333 -3.646 2.741 1.00 83.00 106 LEU A CA 1
ATOM 824 C C . LEU A 1 106 ? 17.737 -2.958 1.506 1.00 83.00 106 LEU A C 1
ATOM 826 O O . LEU A 1 106 ? 16.533 -2.717 1.470 1.00 83.00 106 LEU A O 1
ATOM 830 N N . ARG A 1 107 ? 18.548 -2.723 0.466 1.00 84.81 107 ARG A N 1
ATOM 831 C CA . ARG A 1 107 ? 18.075 -2.142 -0.802 1.00 84.81 107 ARG A CA 1
ATOM 832 C C . ARG A 1 107 ? 16.990 -2.992 -1.453 1.00 84.81 107 ARG A C 1
ATOM 834 O O . ARG A 1 107 ? 15.931 -2.469 -1.763 1.00 84.81 107 ARG A O 1
ATOM 841 N N . SER A 1 108 ? 17.203 -4.306 -1.563 1.00 86.50 108 SER A N 1
ATOM 842 C CA . SER A 1 108 ? 16.193 -5.211 -2.127 1.00 86.50 108 SER A CA 1
ATOM 843 C C . SER A 1 108 ? 14.874 -5.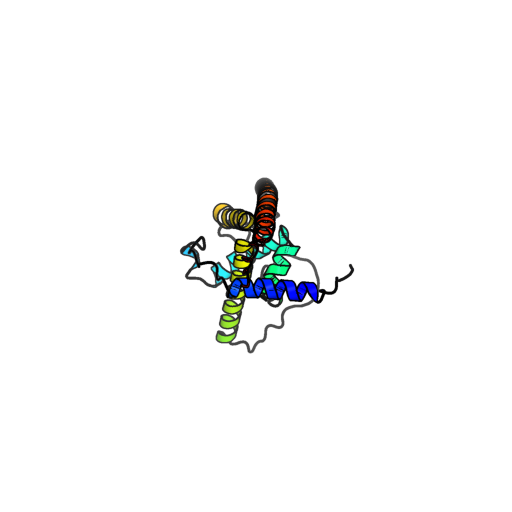183 -1.352 1.00 86.50 108 SER A C 1
ATOM 845 O O . SER A 1 108 ? 13.811 -5.286 -1.959 1.00 86.50 108 SER A O 1
ATOM 847 N N . ARG A 1 109 ? 14.916 -5.021 -0.023 1.00 88.06 109 ARG A N 1
ATOM 848 C CA . ARG A 1 109 ? 13.698 -4.883 0.782 1.00 88.06 109 ARG A CA 1
ATOM 849 C C . ARG A 1 109 ? 13.007 -3.542 0.549 1.00 88.06 109 ARG A C 1
ATOM 851 O O . ARG A 1 109 ? 11.788 -3.527 0.405 1.00 88.06 109 ARG A O 1
ATOM 858 N N . VAL A 1 110 ? 13.760 -2.445 0.482 1.00 88.19 110 VAL A N 1
ATOM 859 C CA . VAL A 1 110 ? 13.206 -1.126 0.144 1.00 88.19 110 VAL A CA 1
ATOM 860 C C . VAL A 1 110 ? 12.545 -1.161 -1.233 1.00 88.19 110 VAL A C 1
ATOM 862 O O . VAL A 1 110 ? 11.400 -0.738 -1.346 1.00 88.19 110 VAL A O 1
ATOM 865 N N . ASP A 1 111 ? 13.193 -1.746 -2.240 1.00 88.12 111 ASP A N 1
ATOM 866 C CA . ASP A 1 111 ? 12.639 -1.867 -3.594 1.00 88.12 111 ASP A CA 1
ATOM 867 C C . ASP A 1 111 ? 1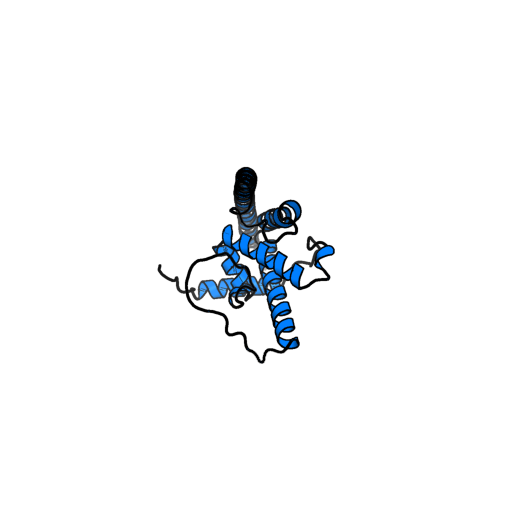1.339 -2.691 -3.612 1.00 88.12 111 ASP A C 1
ATOM 869 O O . ASP A 1 111 ? 10.349 -2.291 -4.228 1.00 88.12 111 ASP A O 1
ATOM 873 N N . ALA A 1 112 ? 11.296 -3.815 -2.886 1.00 90.12 112 ALA A N 1
ATOM 874 C CA . ALA A 1 112 ? 10.094 -4.642 -2.772 1.00 90.12 112 ALA A CA 1
ATOM 875 C C . ALA A 1 112 ? 8.938 -3.899 -2.075 1.00 90.12 112 ALA A C 1
ATOM 877 O O . ALA A 1 112 ? 7.788 -3.945 -2.521 1.00 90.12 112 ALA A O 1
ATOM 878 N N . LEU A 1 113 ? 9.219 -3.170 -0.993 1.00 90.25 113 LEU A N 1
ATOM 879 C CA . LEU A 1 113 ? 8.191 -2.387 -0.307 1.00 90.25 113 LEU A CA 1
ATOM 880 C C . LEU A 1 113 ? 7.727 -1.194 -1.151 1.00 90.25 113 LEU A C 1
ATOM 882 O O . LEU A 1 113 ? 6.529 -0.922 -1.201 1.00 90.25 113 LEU A O 1
ATOM 886 N N . MET A 1 114 ? 8.635 -0.532 -1.874 1.00 90.12 114 MET A N 1
ATOM 887 C CA . MET A 1 114 ? 8.280 0.513 -2.838 1.00 90.12 114 MET A CA 1
ATOM 888 C C . MET A 1 114 ? 7.337 -0.024 -3.912 1.00 90.12 114 MET A C 1
ATOM 890 O O . MET A 1 114 ? 6.291 0.574 -4.149 1.00 90.12 114 MET A O 1
ATOM 894 N N . LYS A 1 115 ? 7.649 -1.184 -4.503 1.00 89.94 115 LYS A N 1
ATOM 895 C CA . LYS A 1 115 ? 6.788 -1.829 -5.503 1.00 89.94 115 LYS A CA 1
ATOM 896 C C . LYS A 1 115 ? 5.412 -2.195 -4.928 1.00 89.94 115 LYS A C 1
ATOM 898 O O . LYS A 1 115 ? 4.396 -2.014 -5.595 1.00 89.94 115 LYS A O 1
ATOM 903 N N . THR A 1 116 ? 5.359 -2.654 -3.674 1.00 90.94 116 THR A N 1
ATOM 904 C CA . THR A 1 116 ? 4.096 -2.933 -2.956 1.00 90.94 116 THR A CA 1
ATOM 905 C C . THR A 1 116 ? 3.250 -1.666 -2.808 1.00 90.94 116 THR A C 1
ATOM 907 O O . THR A 1 116 ? 2.045 -1.667 -3.058 1.00 90.94 116 THR A O 1
ATOM 910 N N . VAL A 1 117 ? 3.885 -0.566 -2.414 1.00 91.62 117 VAL A N 1
ATOM 911 C CA . VAL A 1 117 ? 3.247 0.742 -2.271 1.00 91.62 117 VAL A CA 1
ATOM 912 C C . VAL A 1 117 ? 2.753 1.273 -3.618 1.00 91.62 117 VAL A C 1
ATOM 914 O O . VAL A 1 117 ? 1.628 1.761 -3.706 1.00 91.62 117 VAL A O 1
ATOM 917 N N . GLU A 1 118 ? 3.552 1.137 -4.674 1.00 90.38 118 GLU A N 1
ATOM 918 C CA . GLU A 1 118 ? 3.195 1.553 -6.032 1.00 90.38 118 GLU A CA 1
ATOM 919 C C . GLU A 1 118 ? 1.969 0.790 -6.560 1.00 90.38 118 GLU A C 1
ATOM 921 O O . GLU A 1 118 ? 1.054 1.394 -7.122 1.00 90.38 118 GLU A O 1
ATOM 926 N N . LEU A 1 119 ? 1.888 -0.519 -6.301 1.00 89.56 119 LEU A N 1
ATOM 927 C CA . LEU A 1 119 ? 0.694 -1.328 -6.576 1.00 89.56 119 LEU A CA 1
ATOM 928 C C . LEU A 1 119 ? -0.547 -0.768 -5.883 1.00 89.56 119 LEU A C 1
ATOM 930 O O . LEU A 1 119 ? -1.591 -0.603 -6.519 1.00 89.56 119 LEU A O 1
ATOM 934 N N . GLY A 1 120 ? -0.420 -0.443 -4.595 1.00 89.81 120 GLY A N 1
ATOM 935 C CA . GLY A 1 120 ? -1.481 0.195 -3.822 1.00 89.81 120 GLY A CA 1
ATOM 936 C C . GLY A 1 120 ? -1.931 1.511 -4.452 1.00 89.81 120 GLY A C 1
ATOM 937 O O . GLY A 1 120 ? -3.122 1.704 -4.665 1.00 89.81 120 GLY A O 1
ATOM 938 N N . ARG A 1 121 ? -0.995 2.385 -4.837 1.00 90.75 121 ARG A N 1
ATOM 939 C CA . ARG A 1 121 ? -1.301 3.676 -5.484 1.00 90.75 121 ARG A CA 1
ATOM 940 C C . ARG A 1 121 ? -2.016 3.511 -6.818 1.00 90.75 121 ARG A C 1
ATOM 942 O O . ARG A 1 121 ? -2.897 4.300 -7.146 1.00 90.75 121 ARG A O 1
ATOM 949 N N . ARG A 1 122 ? -1.637 2.490 -7.582 1.00 87.25 122 ARG A N 1
ATOM 950 C CA . ARG A 1 122 ? -2.176 2.240 -8.916 1.00 87.25 122 ARG A CA 1
ATOM 951 C C . ARG A 1 122 ? -3.607 1.718 -8.893 1.00 87.25 122 ARG A C 1
ATOM 953 O O . ARG A 1 122 ? -4.412 2.146 -9.713 1.00 87.25 122 ARG A O 1
ATOM 960 N N . TYR A 1 123 ? -3.899 0.771 -8.005 1.00 87.12 123 TYR A N 1
ATOM 961 C CA . TYR A 1 123 ? -5.204 0.105 -7.957 1.00 87.12 123 TYR A CA 1
ATOM 962 C C . TYR A 1 123 ? -6.145 0.695 -6.900 1.00 87.12 123 TYR A C 1
ATOM 964 O O . TYR A 1 123 ? -7.359 0.554 -7.036 1.00 87.12 123 TYR A O 1
ATOM 972 N N . PHE A 1 124 ? -5.597 1.372 -5.888 1.00 91.38 124 PHE A N 1
ATOM 973 C CA . PHE A 1 124 ? -6.318 2.003 -4.779 1.00 91.38 124 PHE A CA 1
ATOM 974 C C . PHE A 1 124 ? -5.767 3.419 -4.492 1.00 91.38 124 PHE A C 1
ATOM 976 O O . PHE A 1 124 ? -5.139 3.664 -3.448 1.00 91.38 124 PHE A O 1
ATOM 983 N N . PRO A 1 125 ? -5.928 4.362 -5.442 1.00 91.12 125 PRO A N 1
ATOM 984 C CA . PRO A 1 125 ? -5.361 5.704 -5.336 1.00 91.12 125 PRO A CA 1
ATOM 985 C C . PRO A 1 125 ? -5.932 6.512 -4.163 1.00 91.12 125 PRO A C 1
ATOM 987 O O . PRO A 1 125 ? -5.163 7.171 -3.458 1.00 91.12 125 PRO A O 1
ATOM 990 N N . ASN A 1 126 ? -7.244 6.443 -3.898 1.00 91.75 126 ASN A N 1
ATOM 991 C CA . ASN A 1 126 ? -7.851 7.177 -2.787 1.00 91.75 126 ASN A CA 1
ATOM 992 C C . ASN A 1 126 ? -7.378 6.616 -1.438 1.00 91.75 126 ASN A C 1
ATOM 994 O O . ASN A 1 126 ? -7.034 7.386 -0.541 1.00 91.75 126 ASN A O 1
ATOM 998 N N . CYS A 1 127 ? -7.329 5.287 -1.281 1.00 91.50 127 CYS A N 1
ATOM 999 C CA . CYS A 1 127 ? -6.811 4.657 -0.063 1.00 91.50 127 CYS A CA 1
ATOM 1000 C C . CYS A 1 127 ? -5.356 5.038 0.192 1.00 91.50 127 CYS A C 1
ATOM 1002 O O . CYS A 1 127 ? -4.987 5.365 1.319 1.00 91.50 127 CYS A O 1
ATOM 1004 N N . SER A 1 128 ? -4.538 5.024 -0.861 1.00 91.12 128 SER A N 1
ATOM 1005 C CA . SER A 1 128 ? -3.132 5.404 -0.767 1.00 91.12 128 SER A CA 1
ATOM 1006 C C . SER A 1 128 ? -2.960 6.845 -0.300 1.00 91.12 128 SER A C 1
ATOM 1008 O O . SER A 1 128 ? -2.140 7.090 0.575 1.00 91.12 128 SER A O 1
ATOM 1010 N N . GLN A 1 129 ? -3.769 7.775 -0.814 1.00 90.94 129 GLN A N 1
ATOM 1011 C CA . GLN A 1 129 ? -3.719 9.178 -0.404 1.00 90.94 129 GLN A CA 1
ATOM 1012 C C . GLN A 1 129 ? -4.091 9.379 1.072 1.00 90.94 129 GLN A C 1
ATOM 1014 O O . GLN A 1 129 ? -3.482 10.205 1.745 1.00 90.94 129 GLN A O 1
ATOM 1019 N N . VAL A 1 130 ? -5.091 8.650 1.579 1.00 91.44 130 VAL A N 1
ATOM 1020 C CA . VAL A 1 130 ? -5.472 8.727 3.001 1.00 91.44 130 VAL A CA 1
ATOM 1021 C C . VAL A 1 130 ? -4.338 8.219 3.893 1.00 91.44 130 VAL A C 1
ATOM 1023 O O . VAL A 1 130 ? -4.016 8.859 4.889 1.00 91.44 130 VAL A O 1
ATOM 1026 N N . LEU A 1 131 ? -3.704 7.103 3.517 1.00 89.19 131 LEU A N 1
ATOM 1027 C CA . LEU A 1 131 ? -2.579 6.550 4.273 1.00 89.19 131 LEU A CA 1
ATOM 1028 C C . LEU A 1 131 ? -1.344 7.453 4.239 1.00 89.19 131 LEU A C 1
ATOM 1030 O O . LEU A 1 131 ? -0.686 7.589 5.263 1.00 89.19 131 LEU A O 1
ATOM 1034 N N . ASP A 1 132 ? -1.034 8.073 3.099 1.00 88.94 132 ASP A N 1
ATOM 1035 C CA . ASP A 1 132 ? 0.100 9.000 3.009 1.00 88.94 132 ASP A CA 1
ATOM 1036 C C . ASP A 1 132 ? -0.077 10.191 3.944 1.00 88.94 132 ASP A C 1
ATOM 1038 O O . ASP A 1 132 ? 0.820 10.484 4.723 1.00 88.94 132 ASP A O 1
ATOM 1042 N N . LYS A 1 133 ? -1.259 10.819 3.912 1.00 87.75 133 LYS A N 1
ATOM 1043 C CA . LYS A 1 133 ? -1.583 11.954 4.783 1.00 87.75 133 LYS A CA 1
ATOM 1044 C C . LYS A 1 133 ? -1.474 11.582 6.252 1.00 87.75 133 LYS A C 1
ATOM 1046 O O . LYS A 1 133 ? -0.858 12.303 7.017 1.00 87.75 133 LYS A O 1
ATOM 1051 N N . PHE A 1 134 ? -2.010 10.427 6.638 1.00 84.69 134 PHE A N 1
ATOM 1052 C CA . PHE A 1 134 ? -1.907 9.966 8.019 1.00 84.69 134 PHE A CA 1
ATOM 1053 C C . PHE A 1 134 ? -0.450 9.748 8.459 1.00 84.69 134 PHE A C 1
ATOM 1055 O O . PHE A 1 134 ? -0.077 10.085 9.577 1.00 84.69 134 PHE A O 1
ATOM 1062 N N . LEU A 1 135 ? 0.392 9.197 7.582 1.00 81.50 135 LEU A N 1
ATOM 1063 C CA . LEU A 1 135 ? 1.806 8.974 7.888 1.00 81.50 135 LEU A CA 1
ATOM 1064 C C . LEU A 1 135 ? 2.643 10.259 7.892 1.00 81.50 135 LEU A C 1
ATOM 1066 O O . LEU A 1 135 ? 3.716 10.254 8.483 1.00 81.50 135 LEU A O 1
ATOM 1070 N N . GLU A 1 136 ? 2.188 11.321 7.231 1.00 78.44 136 GLU A N 1
ATOM 1071 C CA . GLU A 1 136 ? 2.857 12.628 7.201 1.00 78.44 136 GLU A CA 1
ATOM 1072 C C . GLU A 1 136 ? 2.398 13.553 8.331 1.00 78.44 136 GLU A C 1
ATOM 1074 O O . GLU A 1 136 ? 3.228 14.190 8.975 1.00 78.44 136 GLU A O 1
ATOM 1079 N N . ASP A 1 137 ? 1.089 13.620 8.576 1.00 72.81 137 ASP A N 1
ATOM 1080 C CA . ASP A 1 137 ? 0.475 14.582 9.493 1.00 72.81 137 ASP A CA 1
ATOM 1081 C C . ASP A 1 137 ? 0.382 14.044 10.933 1.00 72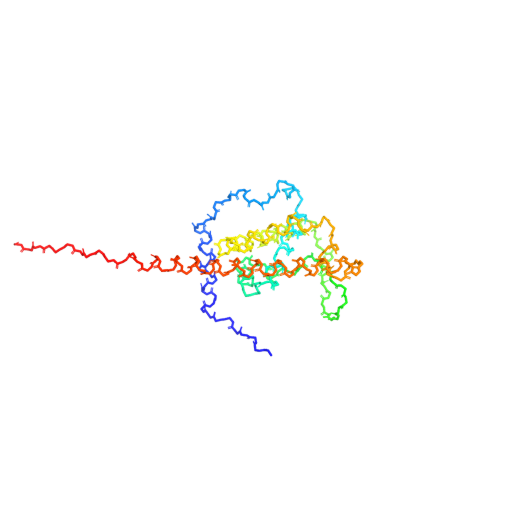.81 137 ASP A C 1
ATOM 1083 O O . ASP A 1 137 ? 0.477 14.808 11.897 1.00 72.81 137 ASP A O 1
ATOM 1087 N N . ASP A 1 138 ? 0.188 12.729 11.093 1.00 62.72 138 ASP A N 1
ATOM 1088 C CA . ASP A 1 138 ? -0.215 12.118 12.366 1.00 62.72 138 ASP A CA 1
ATOM 1089 C C . ASP A 1 138 ? 0.792 11.114 12.938 1.00 62.72 138 ASP A C 1
ATOM 1091 O O . ASP A 1 138 ? 0.555 10.586 14.030 1.00 62.72 138 ASP A O 1
ATOM 1095 N N . LEU A 1 139 ? 1.909 10.859 12.248 1.00 63.62 139 LEU A N 1
ATOM 1096 C CA . LEU A 1 139 ? 3.011 10.050 12.763 1.00 63.62 139 LEU A CA 1
ATOM 1097 C C . LEU A 1 139 ? 4.127 10.969 13.297 1.00 63.62 139 LEU A C 1
ATOM 1099 O O . LEU A 1 139 ? 4.870 11.544 12.508 1.00 63.62 139 LEU A O 1
ATOM 1103 N N . PRO A 1 140 ? 4.281 11.122 14.625 1.00 55.41 140 PRO A N 1
ATOM 1104 C CA . PRO A 1 140 ? 5.455 11.762 15.204 1.00 55.41 140 PRO A CA 1
ATOM 1105 C C . PRO A 1 140 ? 6.732 11.032 14.781 1.00 55.41 140 PRO A C 1
ATOM 1107 O O . PRO A 1 140 ? 6.732 9.808 14.670 1.00 55.41 140 PRO A O 1
ATOM 1110 N N . ASP A 1 141 ? 7.846 11.762 14.694 1.00 52.50 141 ASP A N 1
ATOM 1111 C CA . ASP A 1 141 ? 9.200 11.232 14.446 1.00 52.50 141 ASP A CA 1
ATOM 1112 C C . ASP A 1 141 ? 9.673 10.166 15.468 1.00 52.50 141 ASP A C 1
ATOM 1114 O O . ASP A 1 141 ? 10.795 9.663 15.376 1.00 52.50 141 ASP A O 1
ATOM 1118 N N . SER A 1 142 ? 8.857 9.819 16.474 1.00 52.12 142 SER A N 1
ATOM 1119 C CA . SER A 1 142 ? 9.190 8.843 17.507 1.00 52.12 142 SER A CA 1
ATOM 1120 C C . SER A 1 142 ? 8.558 7.459 17.239 1.00 52.12 142 SER A C 1
ATOM 1122 O O . SER A 1 142 ? 7.342 7.343 17.066 1.00 52.12 142 SER A O 1
ATOM 1124 N N . PRO A 1 143 ? 9.356 6.374 17.281 1.00 51.84 143 PRO A N 1
ATOM 1125 C CA . PRO A 1 143 ? 8.892 4.995 17.073 1.00 51.84 143 PRO A CA 1
ATOM 1126 C C . PRO A 1 143 ? 7.743 4.540 17.993 1.00 51.84 143 PRO A C 1
ATOM 1128 O O . PRO A 1 143 ? 6.977 3.653 17.625 1.00 51.84 143 PRO A O 1
ATOM 1131 N N . ASP A 1 144 ? 7.589 5.164 19.166 1.00 53.03 144 ASP A N 1
ATOM 1132 C CA . ASP A 1 144 ? 6.588 4.812 20.189 1.00 53.03 144 ASP A CA 1
ATOM 1133 C C . ASP A 1 144 ? 5.181 5.374 19.917 1.00 53.03 144 ASP A C 1
ATOM 1135 O O . ASP A 1 144 ? 4.223 5.073 20.641 1.00 53.03 144 ASP A O 1
ATOM 1139 N N . ALA A 1 145 ? 5.017 6.220 18.898 1.00 54.56 145 ALA A N 1
ATOM 1140 C CA . ALA A 1 145 ? 3.740 6.876 18.637 1.00 54.56 145 ALA A CA 1
ATOM 1141 C C . ALA A 1 145 ? 2.653 5.928 18.105 1.00 54.56 145 ALA A C 1
ATOM 1143 O O . ALA A 1 145 ? 1.465 6.168 18.335 1.00 54.56 145 ALA A O 1
ATOM 1144 N N . LEU A 1 146 ? 3.062 4.837 17.452 1.00 54.91 146 LEU A N 1
ATOM 1145 C CA . LEU A 1 146 ? 2.167 3.816 16.902 1.00 54.91 146 LEU A CA 1
ATOM 1146 C C . LEU A 1 146 ? 1.592 2.882 17.966 1.00 54.91 146 LEU A C 1
ATOM 1148 O O . LEU A 1 146 ? 0.569 2.237 17.728 1.00 54.91 146 LEU A O 1
ATOM 1152 N N . ASP A 1 147 ? 2.203 2.836 19.151 1.00 60.84 147 ASP A N 1
ATOM 1153 C CA . ASP A 1 147 ? 1.667 2.056 20.252 1.00 60.84 147 ASP A CA 1
ATOM 1154 C C . ASP A 1 147 ? 0.458 2.781 20.849 1.00 60.84 147 ASP A C 1
ATOM 1156 O O . ASP A 1 147 ? 0.569 3.754 21.607 1.00 60.84 147 ASP A O 1
ATOM 1160 N N . LEU A 1 148 ? -0.731 2.267 20.524 1.00 60.41 148 LEU A N 1
ATOM 1161 C CA . LEU A 1 148 ? -2.017 2.724 21.063 1.00 60.41 148 LEU A CA 1
ATOM 1162 C C . LEU A 1 148 ? -2.113 2.572 22.593 1.00 60.41 148 LEU A C 1
ATOM 1164 O O . LEU A 1 148 ? -3.058 3.075 23.199 1.00 60.41 148 LEU A O 1
ATOM 1168 N N . GLN A 1 149 ? -1.165 1.851 23.195 1.00 60.31 149 GLN A N 1
ATOM 1169 C CA . GLN A 1 149 ? -1.113 1.505 24.612 1.00 60.31 149 GLN A CA 1
ATOM 1170 C C . GLN A 1 149 ? -0.056 2.299 25.400 1.00 60.31 149 GLN A C 1
ATOM 1172 O O . GLN A 1 149 ? -0.062 2.255 26.629 1.00 60.31 149 GLN A O 1
ATOM 1177 N N . ASN A 1 150 ? 0.802 3.068 24.718 1.00 61.09 150 ASN A N 1
ATOM 1178 C CA . ASN A 1 150 ? 1.810 3.912 25.359 1.00 61.09 150 ASN A CA 1
ATOM 1179 C C . ASN A 1 150 ? 1.275 5.334 25.561 1.00 61.09 150 ASN A C 1
ATOM 1181 O O . ASN A 1 150 ? 0.655 5.910 24.660 1.00 61.09 150 ASN A O 1
ATOM 1185 N N . GLY A 1 151 ? 1.564 5.905 26.730 1.00 65.88 151 GLY A N 1
ATOM 1186 C CA . GLY A 1 151 ? 1.156 7.256 27.114 1.00 65.88 151 GLY A CA 1
ATOM 1187 C C . GLY A 1 151 ? 0.122 7.285 28.237 1.00 65.88 151 GLY A C 1
ATOM 1188 O O . GLY A 1 151 ? -0.308 6.250 28.756 1.00 65.88 151 GLY A O 1
ATOM 1189 N N . THR A 1 152 ? -0.268 8.494 28.622 1.00 77.94 152 THR A N 1
ATOM 1190 C CA . THR A 1 152 ? -1.320 8.734 29.617 1.00 77.94 152 THR A CA 1
ATOM 1191 C C . THR A 1 152 ? -2.689 8.268 29.105 1.00 77.94 152 THR A C 1
ATOM 1193 O O . THR A 1 152 ? -2.892 8.076 27.907 1.00 77.94 152 THR A O 1
ATOM 1196 N N . SER A 1 153 ? -3.664 8.091 30.005 1.00 78.75 153 SER A N 1
ATOM 1197 C CA . SER A 1 153 ? -5.028 7.688 29.618 1.00 78.75 153 SER A CA 1
ATOM 1198 C C . SER A 1 153 ? -5.634 8.624 28.560 1.00 78.75 153 SER A C 1
ATOM 1200 O O . SER A 1 153 ? -6.311 8.162 27.643 1.00 78.75 153 SER A O 1
ATOM 1202 N N . ASP A 1 154 ? -5.367 9.928 28.654 1.00 78.06 154 ASP A N 1
ATOM 1203 C CA . ASP A 1 154 ? -5.879 10.915 27.700 1.00 78.06 154 ASP A CA 1
ATOM 1204 C C . ASP A 1 154 ? -5.184 10.805 26.337 1.00 78.06 154 ASP A C 1
ATOM 1206 O O . ASP A 1 154 ? -5.856 10.808 25.306 1.00 78.06 154 ASP A O 1
ATOM 1210 N N . GLU A 1 155 ? -3.865 10.591 26.309 1.00 77.56 155 GLU A N 1
ATOM 1211 C CA . GLU A 1 155 ? -3.114 10.340 25.069 1.00 77.56 155 GLU A CA 1
ATOM 1212 C C . GLU A 1 155 ? -3.586 9.064 24.361 1.00 77.56 155 GLU A C 1
ATOM 1214 O O . GLU A 1 155 ? -3.778 9.063 23.144 1.00 77.56 155 GLU A O 1
ATOM 1219 N N . GLN A 1 156 ? -3.843 7.987 25.109 1.00 77.69 156 GLN A N 1
ATOM 1220 C CA . GLN A 1 156 ? -4.382 6.744 24.549 1.00 77.69 156 GLN A CA 1
ATOM 1221 C C . GLN A 1 156 ? -5.783 6.943 23.955 1.00 77.69 156 GLN A C 1
ATOM 1223 O O . GLN A 1 156 ? -6.089 6.399 22.890 1.00 77.69 156 GLN A O 1
ATOM 1228 N N . ASN A 1 157 ? -6.635 7.740 24.608 1.00 78.19 157 ASN A N 1
ATOM 1229 C CA . ASN A 1 157 ? -7.965 8.067 24.092 1.00 78.19 157 ASN A CA 1
ATOM 1230 C C . ASN A 1 157 ? -7.881 8.879 22.793 1.00 78.19 157 ASN A C 1
ATOM 1232 O O . ASN A 1 157 ? -8.592 8.564 21.837 1.00 78.19 157 ASN A O 1
ATOM 1236 N N . VAL A 1 158 ? -6.973 9.858 22.717 1.00 79.69 158 VAL A N 1
ATOM 1237 C CA . VAL A 1 158 ? -6.723 10.630 21.488 1.00 79.69 158 VAL A CA 1
ATOM 1238 C C . VAL A 1 158 ? -6.206 9.725 20.366 1.00 79.69 158 VAL A C 1
ATOM 1240 O O . VAL A 1 158 ? -6.742 9.771 19.258 1.00 79.69 158 VAL A O 1
ATOM 1243 N N . LYS A 1 159 ? -5.234 8.844 20.643 1.00 76.06 159 LYS A N 1
ATOM 1244 C CA . LYS A 1 159 ? -4.715 7.866 19.666 1.00 76.06 159 LYS A CA 1
ATOM 1245 C C . LYS A 1 159 ? -5.816 6.940 19.143 1.00 76.06 159 LYS A C 1
ATOM 1247 O O . LYS A 1 159 ? -5.924 6.719 17.939 1.00 76.06 159 LYS A O 1
ATOM 1252 N N . ARG A 1 160 ? -6.673 6.420 20.031 1.00 80.00 160 ARG A N 1
ATOM 1253 C CA . ARG A 1 160 ? -7.794 5.545 19.649 1.00 80.00 160 ARG A CA 1
ATOM 1254 C C . ARG A 1 160 ? -8.840 6.282 18.814 1.00 80.00 160 ARG A C 1
ATOM 1256 O O . ARG A 1 160 ? -9.363 5.701 17.867 1.00 80.00 160 ARG A O 1
ATOM 1263 N N . MET A 1 161 ? -9.134 7.538 19.148 1.00 83.69 161 MET A N 1
ATOM 1264 C CA . MET A 1 161 ? -10.049 8.378 18.377 1.00 83.69 161 MET A CA 1
ATOM 1265 C C . MET A 1 161 ? -9.519 8.607 16.957 1.00 83.69 161 MET A C 1
ATOM 1267 O O . MET A 1 161 ? -10.222 8.277 16.005 1.00 83.69 161 MET A O 1
ATOM 1271 N N . ARG A 1 162 ? -8.253 9.025 16.814 1.00 83.56 162 ARG A N 1
ATOM 1272 C CA . ARG A 1 162 ? -7.598 9.201 15.505 1.00 83.56 162 ARG A CA 1
ATOM 1273 C C . ARG A 1 162 ? -7.570 7.915 14.686 1.00 83.56 162 ARG A C 1
ATOM 1275 O O . ARG A 1 162 ? -7.865 7.925 13.497 1.00 83.56 162 ARG A O 1
ATOM 1282 N N . PHE A 1 163 ? -7.283 6.779 15.321 1.00 82.94 163 PHE A N 1
ATOM 1283 C CA . PHE A 1 163 ? -7.321 5.485 14.641 1.00 82.94 163 PHE A CA 1
ATOM 1284 C C . PHE A 1 163 ? -8.728 5.132 14.127 1.00 82.94 163 PHE A C 1
ATOM 1286 O O . PHE A 1 163 ? -8.878 4.593 13.030 1.00 82.94 163 PHE A O 1
ATOM 1293 N N . CYS A 1 164 ? -9.776 5.434 14.900 1.00 84.50 164 CYS A N 1
ATOM 1294 C CA . CYS A 1 164 ? -11.158 5.242 14.462 1.00 84.50 164 CYS A CA 1
ATOM 1295 C C . CYS A 1 164 ? -11.527 6.157 13.287 1.00 84.50 164 CYS A C 1
ATOM 1297 O O . CYS A 1 164 ? -12.179 5.684 12.357 1.00 84.50 164 CYS A O 1
ATOM 1299 N N . GLU A 1 165 ? -11.100 7.421 13.313 1.00 89.00 165 GLU A N 1
ATOM 1300 C CA . GLU A 1 165 ? -11.288 8.375 12.211 1.00 89.00 165 GLU A CA 1
ATOM 1301 C C . GLU A 1 165 ? -10.596 7.881 10.939 1.00 89.00 165 GLU A C 1
ATOM 1303 O O . GLU A 1 165 ? -11.253 7.705 9.911 1.00 89.00 165 GLU A O 1
ATOM 1308 N N . LEU A 1 166 ? -9.315 7.511 11.047 1.00 89.31 166 LEU A N 1
ATOM 1309 C CA . LEU A 1 166 ? -8.550 6.936 9.945 1.00 89.31 166 LEU A CA 1
ATOM 1310 C C . LEU A 1 166 ? -9.259 5.718 9.352 1.00 89.31 166 LEU A C 1
ATOM 1312 O O . LEU A 1 166 ? -9.405 5.609 8.138 1.00 89.31 166 LEU A O 1
ATOM 1316 N N . LYS A 1 167 ? -9.742 4.801 10.196 1.00 88.62 167 LYS A N 1
ATOM 1317 C CA . LYS A 1 167 ? -10.451 3.602 9.737 1.00 88.62 167 LYS A CA 1
ATOM 1318 C C . LYS A 1 167 ? -11.694 3.949 8.908 1.00 88.62 167 LYS A C 1
ATOM 1320 O O . LYS A 1 167 ? -11.958 3.286 7.903 1.00 88.62 167 LYS A O 1
ATOM 1325 N N . GLU A 1 168 ? -12.463 4.961 9.308 1.00 91.25 168 GLU A N 1
ATOM 1326 C CA . GLU A 1 168 ? -13.641 5.397 8.549 1.00 91.25 168 GLU A CA 1
ATOM 1327 C C . GLU A 1 168 ? -13.260 6.078 7.229 1.00 91.25 168 GLU A C 1
ATOM 1329 O O . GLU A 1 168 ? -13.857 5.771 6.191 1.00 91.25 168 GLU A O 1
ATOM 1334 N N . ASP A 1 169 ? -12.233 6.927 7.232 1.00 92.44 169 ASP A N 1
ATOM 1335 C CA . ASP A 1 169 ? -11.740 7.592 6.022 1.00 92.44 169 ASP A CA 1
ATOM 1336 C C . ASP A 1 169 ? -11.197 6.593 5.002 1.00 92.44 169 ASP A C 1
ATOM 1338 O O . ASP A 1 169 ? -11.535 6.650 3.816 1.00 92.44 169 ASP A O 1
ATOM 1342 N N . VAL A 1 170 ? -10.434 5.610 5.475 1.00 92.19 170 VAL A N 1
ATOM 1343 C CA . VAL A 1 170 ? -9.895 4.511 4.676 1.00 92.19 170 VAL A CA 1
ATOM 1344 C C . VAL A 1 170 ? -11.026 3.662 4.080 1.00 92.19 170 VAL A C 1
ATOM 1346 O O . VAL A 1 170 ? -11.009 3.362 2.884 1.00 92.19 170 VAL A O 1
ATOM 1349 N N . ARG A 1 171 ? -12.072 3.341 4.857 1.00 90.00 171 ARG A N 1
ATOM 1350 C CA . ARG A 1 171 ? -13.256 2.603 4.370 1.00 90.00 171 ARG A CA 1
ATOM 1351 C C . ARG A 1 171 ? -14.030 3.379 3.301 1.00 90.00 171 ARG A C 1
ATOM 1353 O O . ARG A 1 171 ? -14.503 2.802 2.312 1.00 90.00 171 ARG A O 1
ATOM 1360 N N . LYS A 1 172 ? -14.165 4.693 3.483 1.00 93.81 172 LYS A N 1
ATOM 1361 C CA . LYS A 1 172 ? -14.807 5.589 2.516 1.00 93.81 172 LYS A CA 1
ATOM 1362 C C . LYS A 1 172 ? -13.990 5.691 1.230 1.00 93.81 172 LYS A C 1
ATOM 1364 O O . LYS A 1 172 ? -14.566 5.610 0.147 1.00 93.81 172 LYS A O 1
ATOM 1369 N N . ALA A 1 173 ? -12.672 5.833 1.343 1.00 93.75 173 ALA A N 1
ATOM 1370 C CA . ALA A 1 173 ? -11.752 5.855 0.211 1.00 93.75 173 ALA A CA 1
ATOM 1371 C C . ALA A 1 173 ? -11.798 4.543 -0.583 1.00 93.75 173 ALA A C 1
ATOM 1373 O O . ALA A 1 173 ? -11.943 4.574 -1.800 1.00 93.75 173 ALA A O 1
ATOM 1374 N N . PHE A 1 174 ? -11.824 3.401 0.105 1.00 91.25 174 PHE A N 1
ATOM 1375 C CA . PHE A 1 174 ? -11.910 2.089 -0.538 1.00 91.25 174 PHE A CA 1
ATOM 1376 C C . PHE A 1 174 ? -13.195 1.910 -1.343 1.00 91.25 174 PHE A C 1
ATOM 1378 O O . PHE A 1 174 ? -13.192 1.380 -2.453 1.00 91.25 174 PHE A O 1
ATOM 1385 N N . SER A 1 175 ? -14.313 2.395 -0.802 1.00 90.31 175 SER A N 1
ATOM 1386 C CA . SER A 1 175 ? -15.596 2.352 -1.506 1.00 90.31 175 SER A CA 1
ATOM 1387 C C . SER A 1 175 ? -15.567 3.180 -2.796 1.00 90.31 175 SER A C 1
ATOM 1389 O O . SER A 1 175 ? -16.191 2.782 -3.779 1.00 90.31 175 SER A O 1
ATOM 1391 N N . LYS A 1 176 ? -14.822 4.294 -2.812 1.00 91.94 176 LYS A N 1
ATOM 1392 C CA . LYS A 1 176 ? -14.601 5.107 -4.017 1.00 91.94 176 LYS A CA 1
ATOM 1393 C C . LYS A 1 176 ? -13.697 4.395 -5.018 1.00 91.94 176 LYS A C 1
ATOM 1395 O O . LYS A 1 176 ? -14.116 4.207 -6.152 1.00 91.94 176 LYS A O 1
ATOM 1400 N N . ASP A 1 177 ? -12.537 3.904 -4.579 1.00 91.56 177 ASP A N 1
ATOM 1401 C CA . ASP A 1 177 ? -11.595 3.174 -5.443 1.00 91.56 177 ASP A CA 1
ATOM 1402 C C . ASP A 1 177 ? -12.268 1.979 -6.131 1.00 91.56 177 ASP A C 1
ATOM 1404 O O . ASP A 1 177 ? -12.096 1.737 -7.326 1.00 91.56 177 ASP A O 1
ATOM 1408 N N . ARG A 1 178 ? -13.120 1.255 -5.398 1.00 86.94 178 ARG A N 1
ATOM 1409 C CA . ARG A 1 178 ? -13.899 0.151 -5.959 1.00 86.94 178 ARG A CA 1
ATOM 1410 C C . ARG A 1 178 ? -14.918 0.615 -7.009 1.00 86.94 178 ARG A C 1
ATOM 1412 O O . ARG A 1 178 ? -15.115 -0.086 -8.003 1.00 86.94 178 ARG A O 1
ATOM 1419 N N . ALA A 1 179 ? -15.589 1.746 -6.789 1.00 86.75 179 ALA A N 1
ATOM 1420 C CA . ALA A 1 179 ? -16.560 2.298 -7.736 1.00 86.75 179 ALA A CA 1
ATOM 1421 C C . ALA A 1 179 ? -15.879 2.778 -9.027 1.00 86.75 179 ALA A C 1
ATOM 1423 O O . ALA A 1 179 ? -16.350 2.458 -10.121 1.00 86.75 179 ALA A O 1
ATOM 1424 N N . ASP A 1 180 ? -14.736 3.448 -8.900 1.00 81.25 180 ASP A N 1
ATOM 1425 C CA . ASP A 1 180 ? -13.957 3.953 -10.030 1.00 81.25 180 ASP A CA 1
ATOM 1426 C C . ASP A 1 180 ? -13.389 2.789 -10.865 1.00 81.25 180 ASP A C 1
ATOM 1428 O O . ASP A 1 180 ? -13.569 2.743 -12.084 1.00 81.25 180 ASP A O 1
ATOM 1432 N N . ASN A 1 181 ? -12.828 1.756 -10.223 1.00 73.44 181 ASN A N 1
ATOM 1433 C CA . ASN A 1 181 ? -12.339 0.550 -10.912 1.00 73.44 181 ASN A CA 1
ATOM 1434 C C . ASN A 1 181 ? -13.456 -0.256 -11.599 1.00 73.44 181 ASN A C 1
ATOM 1436 O O . ASN A 1 181 ? -13.254 -0.829 -12.678 1.00 73.44 181 ASN A O 1
ATOM 1440 N N . SER A 1 182 ? -14.655 -0.278 -11.011 1.00 68.25 182 SER A N 1
ATOM 1441 C CA . SER A 1 182 ? -15.846 -0.847 -11.654 1.00 68.25 182 SER A CA 1
ATOM 1442 C C . SER A 1 182 ? -16.207 -0.074 -12.929 1.00 68.25 182 SER A C 1
ATOM 1444 O O . SER A 1 182 ? -16.474 -0.677 -13.970 1.00 68.25 182 SER A O 1
ATOM 1446 N N . MET A 1 183 ? -16.125 1.260 -12.897 1.00 58.69 183 MET A N 1
ATOM 1447 C CA . MET A 1 183 ? -16.382 2.113 -14.061 1.00 58.69 183 MET A CA 1
ATOM 1448 C C . MET A 1 183 ? -15.375 1.869 -15.198 1.00 58.69 183 MET A C 1
ATOM 1450 O O . MET A 1 183 ? -15.781 1.749 -16.357 1.00 58.69 183 MET A O 1
ATOM 1454 N N . PHE A 1 184 ? -14.084 1.699 -14.886 1.00 54.75 184 PHE A N 1
ATOM 1455 C CA . PHE A 1 184 ? -13.058 1.333 -15.877 1.00 54.75 184 PHE A CA 1
ATOM 1456 C C . PHE A 1 184 ? -13.305 -0.042 -16.521 1.00 54.75 184 PHE A C 1
ATOM 1458 O O . PHE A 1 184 ? -13.060 -0.231 -17.719 1.00 54.75 184 PHE A O 1
ATOM 1465 N N . SER A 1 185 ? -13.840 -0.994 -15.753 1.00 55.62 185 SER A N 1
ATOM 1466 C CA . SER A 1 185 ? -14.203 -2.327 -16.254 1.00 55.62 185 SER A CA 1
ATOM 1467 C C . SER A 1 185 ? -15.393 -2.273 -17.226 1.00 55.62 185 SER A C 1
ATOM 1469 O O . SER A 1 185 ? -15.396 -2.956 -18.253 1.00 55.62 185 SER A O 1
ATOM 1471 N N . ILE A 1 186 ? -16.379 -1.411 -16.954 1.00 51.12 186 ILE A N 1
ATOM 1472 C CA . ILE A 1 186 ? -17.541 -1.205 -17.834 1.00 51.12 186 ILE A CA 1
ATOM 1473 C C . ILE A 1 186 ? -17.114 -0.531 -19.146 1.00 51.12 186 ILE A C 1
ATOM 1475 O O . ILE A 1 186 ? -17.505 -0.981 -20.220 1.00 51.12 186 ILE A O 1
ATOM 1479 N N . LEU A 1 187 ? -16.256 0.493 -19.086 1.00 45.38 187 LEU A N 1
ATOM 1480 C CA . LEU A 1 187 ? -15.777 1.208 -20.277 1.00 45.38 187 LEU A CA 1
ATOM 1481 C C . LEU A 1 187 ? -14.913 0.334 -21.199 1.00 45.38 187 LEU A C 1
ATOM 1483 O O . LEU A 1 187 ? -14.960 0.495 -22.417 1.00 45.38 187 LEU A O 1
ATOM 1487 N N . SER A 1 188 ? -14.182 -0.634 -20.641 1.00 45.72 188 SER A N 1
ATOM 1488 C CA . SER A 1 188 ? -13.381 -1.590 -21.422 1.00 45.72 188 SER A CA 1
ATOM 1489 C C . SER A 1 188 ? -14.239 -2.578 -22.228 1.00 45.72 188 SER A C 1
ATOM 1491 O O . SER A 1 188 ? -13.761 -3.165 -23.196 1.00 45.72 188 SER A O 1
ATOM 1493 N N . SER A 1 189 ? -15.517 -2.733 -21.866 1.00 44.91 189 SER A N 1
ATOM 1494 C CA . SER A 1 189 ? -16.469 -3.619 -22.550 1.00 44.91 189 SER A CA 1
ATOM 1495 C C . SER A 1 189 ? -17.180 -2.945 -23.737 1.00 44.91 189 SER A C 1
ATOM 1497 O O . SER A 1 189 ? -17.815 -3.623 -24.542 1.00 44.91 189 SER A O 1
ATOM 1499 N N . SER A 1 190 ? -17.061 -1.620 -23.882 1.00 43.38 190 SER A N 1
ATOM 1500 C CA . SER A 1 190 ? -17.822 -0.820 -24.858 1.00 43.38 190 SER A CA 1
ATOM 1501 C C . SER A 1 190 ? -17.157 -0.685 -26.238 1.00 43.38 190 SER A C 1
ATOM 1503 O O . SER A 1 190 ? -17.736 -0.089 -27.144 1.00 43.38 190 SER A O 1
ATOM 1505 N N . SER A 1 191 ? -15.955 -1.233 -26.436 1.00 45.03 191 SER A N 1
ATOM 1506 C CA . SER A 1 191 ? -15.100 -0.954 -27.608 1.00 45.03 191 SER A CA 1
ATOM 1507 C C . SER A 1 191 ? -15.163 -2.014 -28.719 1.00 45.03 191 SER A C 1
ATOM 1509 O O . SER A 1 191 ? -14.160 -2.270 -29.382 1.00 45.03 191 SER A O 1
ATOM 1511 N N . SER A 1 192 ? -16.307 -2.671 -28.931 1.00 48.50 192 SER A N 1
ATOM 1512 C CA . SER A 1 192 ? -16.440 -3.718 -29.957 1.00 48.50 192 SER A CA 1
ATOM 1513 C C . SER A 1 192 ? -17.799 -3.680 -30.660 1.00 48.50 192 SER A C 1
ATOM 1515 O O . SER A 1 192 ? -18.708 -4.430 -30.309 1.00 48.50 192 SER A O 1
ATOM 1517 N N . SER A 1 193 ? -17.944 -2.839 -31.688 1.00 45.06 193 SER A N 1
ATOM 1518 C CA . SER A 1 193 ? -18.773 -3.153 -32.870 1.00 45.06 193 SER A CA 1
ATOM 1519 C C . SER A 1 193 ? -18.658 -2.078 -33.960 1.00 45.06 193 SER A C 1
ATOM 1521 O O . SER A 1 193 ? -19.453 -1.147 -34.033 1.00 45.06 193 SER A O 1
ATOM 1523 N N . SER A 1 194 ? -17.704 -2.256 -34.875 1.00 50.34 194 SER A N 1
ATOM 1524 C CA . SER A 1 194 ? -17.734 -1.605 -36.193 1.00 50.34 194 SER A CA 1
ATOM 1525 C C . SER A 1 194 ? -18.018 -2.687 -37.243 1.00 50.34 194 SER A C 1
ATOM 1527 O O . SER A 1 194 ? -17.192 -3.589 -37.393 1.00 50.34 194 SER A O 1
ATOM 1529 N N . PRO A 1 195 ? -19.167 -2.679 -37.947 1.00 53.00 195 PRO A N 1
ATOM 1530 C CA . PRO A 1 195 ? -19.448 -3.684 -38.969 1.00 53.00 195 PRO A CA 1
ATOM 1531 C C . PRO A 1 195 ? -18.583 -3.454 -40.225 1.00 53.00 195 PRO A C 1
ATOM 1533 O O . PRO A 1 195 ? -18.376 -2.303 -40.620 1.00 53.00 195 PRO A O 1
ATOM 1536 N N . PRO A 1 196 ? -18.081 -4.516 -40.886 1.00 51.41 196 PRO A N 1
ATOM 1537 C CA . PRO A 1 196 ? -17.253 -4.372 -42.079 1.00 51.41 196 PRO A CA 1
ATOM 1538 C C . PRO A 1 196 ? -18.087 -3.956 -43.308 1.00 51.41 196 PRO A C 1
ATOM 1540 O O . PRO A 1 196 ? -19.253 -4.351 -43.429 1.00 51.41 196 PRO A O 1
ATOM 1543 N N . PRO A 1 197 ? -17.509 -3.192 -44.255 1.00 49.09 197 PRO A N 1
ATOM 1544 C CA . PRO A 1 197 ? -18.211 -2.769 -45.460 1.00 49.09 197 PRO A CA 1
ATOM 1545 C C . PRO A 1 197 ? -18.449 -3.956 -46.404 1.00 49.09 197 PRO A C 1
ATOM 1547 O O . PRO A 1 197 ? -17.550 -4.747 -46.694 1.00 49.09 197 PRO A O 1
ATOM 1550 N N . LYS A 1 198 ? -19.683 -4.074 -46.907 1.00 50.47 198 LYS A N 1
ATOM 1551 C CA . LYS A 1 198 ? -20.071 -5.081 -47.902 1.00 50.47 198 LYS A CA 1
ATOM 1552 C C . LYS A 1 198 ? -19.458 -4.729 -49.258 1.00 50.47 198 LYS A C 1
ATOM 1554 O O . LYS A 1 198 ? -19.834 -3.733 -49.869 1.00 50.47 198 LYS A O 1
ATOM 1559 N N . VAL A 1 199 ? -18.551 -5.571 -49.745 1.00 50.62 199 VAL A N 1
ATOM 1560 C CA . VAL A 1 199 ? -18.015 -5.486 -51.110 1.00 50.62 199 VAL A CA 1
ATOM 1561 C C . VAL A 1 199 ? -19.037 -6.094 -52.073 1.00 50.62 199 VAL A C 1
ATOM 1563 O O . VAL A 1 199 ? -19.285 -7.299 -52.047 1.00 50.62 199 VAL A O 1
ATOM 1566 N N . ALA A 1 200 ? -19.646 -5.258 -52.914 1.00 50.53 200 ALA A N 1
ATOM 1567 C CA . ALA A 1 200 ? -20.479 -5.701 -54.026 1.00 50.53 200 ALA A CA 1
ATOM 1568 C C . ALA A 1 200 ? -19.576 -6.225 -55.154 1.00 50.53 200 ALA A C 1
ATOM 1570 O O . ALA A 1 200 ? -18.758 -5.482 -55.694 1.00 50.53 200 ALA A O 1
ATOM 1571 N N . LYS A 1 201 ? -19.708 -7.511 -55.493 1.00 45.12 201 LYS A N 1
ATOM 1572 C CA . LYS A 1 201 ? -19.085 -8.104 -56.682 1.00 45.12 201 LYS A CA 1
ATOM 1573 C C . LYS A 1 201 ? -19.943 -7.777 -57.907 1.00 45.12 201 LYS A C 1
ATOM 1575 O O . LYS A 1 201 ? -21.157 -7.968 -57.856 1.00 45.12 201 LYS A O 1
ATOM 1580 N N . LYS A 1 202 ? -19.305 -7.308 -58.978 1.00 48.34 202 LYS A N 1
ATOM 1581 C CA . LYS A 1 202 ? -19.860 -7.225 -60.331 1.00 48.34 202 LYS A CA 1
ATOM 1582 C C . LYS A 1 202 ? -19.028 -8.116 -61.240 1.00 48.34 202 LYS A C 1
ATOM 1584 O O . LYS A 1 202 ? -17.802 -8.176 -60.992 1.00 48.34 202 LYS A O 1
#